Protein AF-A0AAD7GGL8-F1 (afdb_monomer_lite)

pLDDT: mean 74.08, std 13.28, range [34.31, 93.81]

Radius of gyration: 18.24 Å; chains: 1; bounding box: 42×40×48 Å

Sequence (222 aa):
WSRLRRCELSQVHIEDLPWILPLLSADTTVFPLNEMPRFTFGVKSPIGALEVGRCTPAFVTDLVNSLTTPSLKKLSITPDRPLSSHFETSDEDLTSIIILFLRHSACTLTSLNLDVAIPGRDLVSILGLLEVSSLLHLTIGGQAELVDALTTHGLLPHLQSLDMNSWFCRLTEATVVAMLESRRPMLRTLRIRQDKMNSLLSQATVNELIEKGLEVLEYGFS

Structure (mmCIF, N/CA/C/O backbone):
data_AF-A0AAD7GGL8-F1
#
_entry.id   AF-A0AAD7GGL8-F1
#
loop_
_atom_site.group_PDB
_atom_site.id
_atom_site.type_symbol
_atom_site.label_atom_id
_atom_site.label_alt_id
_atom_site.label_comp_id
_atom_site.label_asym_id
_atom_site.label_entity_id
_atom_site.label_seq_id
_atom_site.pdbx_PDB_ins_code
_atom_site.Cartn_x
_atom_site.Cartn_y
_atom_site.Cartn_z
_atom_site.occupancy
_atom_site.B_iso_or_equiv
_atom_site.auth_seq_id
_atom_site.auth_comp_id
_atom_site.auth_asym_id
_atom_site.auth_atom_id
_atom_site.pdbx_PDB_model_num
ATOM 1 N N . TRP A 1 1 ? 5.952 -20.809 -13.446 1.00 69.69 1 TRP A N 1
ATOM 2 C CA . TRP A 1 1 ? 5.766 -19.348 -13.388 1.00 69.69 1 TRP A CA 1
ATOM 3 C C . TRP A 1 1 ? 4.335 -18.931 -13.063 1.00 69.69 1 TRP A C 1
ATOM 5 O O . TRP A 1 1 ? 4.158 -18.272 -12.054 1.00 69.69 1 TRP A O 1
ATOM 15 N N . SER A 1 2 ? 3.303 -19.404 -13.774 1.00 71.31 2 SER A N 1
ATOM 16 C CA . SER A 1 2 ? 1.887 -19.061 -13.491 1.00 71.31 2 SER A CA 1
ATOM 17 C C . SER A 1 2 ? 1.355 -19.417 -12.090 1.00 71.31 2 SER A C 1
ATOM 19 O O . SER A 1 2 ? 0.330 -18.895 -11.670 1.00 71.31 2 SER A O 1
ATOM 21 N N . ARG A 1 3 ? 2.033 -20.310 -11.358 1.00 82.44 3 ARG A N 1
ATOM 22 C CA . ARG A 1 3 ? 1.713 -20.664 -9.963 1.00 82.44 3 ARG A CA 1
ATOM 23 C C . ARG A 1 3 ? 2.591 -19.952 -8.928 1.00 82.44 3 ARG A C 1
ATOM 25 O O . ARG A 1 3 ? 2.395 -20.161 -7.735 1.00 82.44 3 ARG A O 1
ATOM 32 N N . LEU A 1 4 ? 3.581 -19.167 -9.359 1.00 87.00 4 LEU A N 1
ATOM 33 C CA . LEU A 1 4 ? 4.494 -18.485 -8.447 1.00 87.00 4 LEU A CA 1
ATOM 34 C C . LEU A 1 4 ? 3.725 -17.385 -7.712 1.00 87.00 4 LEU A C 1
ATOM 36 O O . LEU A 1 4 ? 3.207 -16.464 -8.336 1.00 87.00 4 LEU A O 1
ATOM 40 N N . ARG A 1 5 ? 3.631 -17.496 -6.387 1.00 89.44 5 ARG A N 1
ATOM 41 C CA . ARG A 1 5 ? 2.914 -16.522 -5.547 1.00 89.44 5 ARG A CA 1
ATOM 42 C C . ARG A 1 5 ? 3.823 -15.445 -4.972 1.00 89.44 5 ARG A C 1
ATOM 44 O O . ARG A 1 5 ? 3.370 -14.341 -4.716 1.00 89.44 5 ARG A O 1
ATOM 51 N N . ARG A 1 6 ? 5.106 -15.755 -4.802 1.00 91.06 6 ARG A N 1
ATOM 52 C CA . ARG A 1 6 ? 6.102 -14.868 -4.206 1.00 91.06 6 ARG A CA 1
ATOM 53 C C . ARG A 1 6 ? 7.411 -14.994 -4.968 1.00 91.06 6 ARG A C 1
ATOM 55 O O . ARG A 1 6 ? 7.847 -16.110 -5.241 1.00 91.06 6 ARG A O 1
ATOM 62 N N . CYS A 1 7 ? 7.998 -13.861 -5.327 1.00 88.31 7 CYS A N 1
ATOM 63 C CA . CYS A 1 7 ? 9.269 -13.767 -6.027 1.00 88.31 7 CYS A CA 1
ATOM 64 C C . CYS A 1 7 ? 10.146 -12.744 -5.309 1.00 88.31 7 CYS A C 1
ATOM 66 O O . CYS A 1 7 ? 9.807 -11.564 -5.258 1.00 88.31 7 CYS A O 1
ATOM 68 N N . GLU A 1 8 ? 11.247 -13.213 -4.735 1.00 87.88 8 GLU A N 1
ATOM 69 C CA . GLU A 1 8 ? 12.242 -12.367 -4.083 1.00 87.88 8 GLU A CA 1
ATOM 70 C C . GLU A 1 8 ? 13.424 -12.184 -5.036 1.00 87.88 8 GLU A C 1
ATOM 72 O O . GLU A 1 8 ? 13.995 -13.164 -5.516 1.00 87.88 8 GLU A O 1
ATOM 77 N N . LEU A 1 9 ? 13.758 -10.934 -5.349 1.00 81.88 9 LEU A N 1
ATOM 78 C CA . LEU A 1 9 ? 14.801 -10.570 -6.305 1.00 81.88 9 LEU A CA 1
ATOM 79 C C . LEU A 1 9 ? 15.998 -10.016 -5.526 1.00 81.88 9 LEU A C 1
ATOM 81 O O . LEU A 1 9 ? 16.047 -8.822 -5.271 1.00 81.88 9 LEU A O 1
ATOM 85 N N . SER A 1 10 ? 16.931 -10.875 -5.109 1.00 74.50 10 SER A N 1
ATOM 86 C CA . SER A 1 10 ? 18.062 -10.492 -4.238 1.00 74.50 10 SER A CA 1
ATOM 87 C C . SER A 1 10 ? 19.410 -10.329 -4.930 1.00 74.50 10 SER A C 1
ATOM 89 O O . SER A 1 10 ? 20.258 -9.574 -4.458 1.00 74.50 10 SER A O 1
ATOM 91 N N . GLN A 1 11 ? 19.625 -11.069 -6.015 1.00 67.75 11 GLN A N 1
ATOM 92 C CA . GLN A 1 11 ? 20.877 -11.114 -6.782 1.00 67.75 11 GLN A CA 1
ATOM 93 C C . GLN A 1 11 ? 20.596 -11.095 -8.286 1.00 67.75 11 GLN A C 1
ATOM 95 O O . GLN A 1 11 ? 21.348 -11.641 -9.087 1.00 67.75 11 GLN A O 1
ATOM 100 N N . VAL A 1 12 ? 19.455 -10.528 -8.666 1.00 67.00 12 VAL A N 1
ATOM 101 C CA . VAL A 1 12 ? 19.056 -10.436 -10.065 1.00 67.00 12 VAL A CA 1
ATOM 102 C C . VAL A 1 12 ? 19.824 -9.280 -10.683 1.00 67.00 12 VAL A C 1
ATOM 104 O O . VAL A 1 12 ? 19.743 -8.155 -10.184 1.00 67.00 12 VAL A O 1
ATOM 107 N N . HIS A 1 13 ? 20.582 -9.554 -11.747 1.00 66.31 13 HIS A N 1
ATOM 108 C CA . HIS A 1 13 ? 21.158 -8.473 -12.530 1.00 66.31 13 HIS A CA 1
ATOM 109 C C . HIS A 1 13 ? 20.005 -7.680 -13.123 1.00 66.31 13 HIS A C 1
ATOM 111 O O . HIS A 1 13 ? 19.029 -8.247 -13.611 1.00 66.31 13 HIS A O 1
ATOM 117 N N . ILE A 1 14 ? 20.083 -6.355 -13.060 1.00 65.56 14 ILE A N 1
ATOM 118 C CA . ILE A 1 14 ? 18.932 -5.535 -13.436 1.00 65.56 14 ILE A CA 1
ATOM 119 C C . ILE A 1 14 ? 18.527 -5.724 -14.913 1.00 65.56 14 ILE A C 1
ATOM 121 O O . ILE A 1 14 ? 17.357 -5.600 -15.270 1.00 65.56 14 ILE A O 1
ATOM 125 N N . GLU A 1 15 ? 19.489 -6.122 -15.748 1.00 70.50 15 GLU A N 1
ATOM 126 C CA . GLU A 1 15 ? 19.328 -6.500 -17.156 1.00 70.50 15 GLU A CA 1
ATOM 127 C C . GLU A 1 15 ? 18.388 -7.701 -17.363 1.00 70.50 15 GLU A C 1
ATOM 129 O O . GLU A 1 15 ? 17.812 -7.860 -18.440 1.00 70.50 15 GLU A O 1
ATOM 134 N N . ASP A 1 16 ? 18.179 -8.516 -16.326 1.00 76.75 16 ASP A N 1
ATOM 135 C CA . ASP A 1 16 ? 17.315 -9.693 -16.364 1.00 76.75 16 ASP A CA 1
ATOM 136 C C . ASP A 1 16 ? 15.843 -9.353 -16.077 1.00 76.75 16 ASP A C 1
ATOM 138 O O . ASP A 1 16 ? 14.945 -10.119 -16.437 1.00 76.75 16 ASP A O 1
ATOM 142 N N . LEU A 1 17 ? 15.549 -8.204 -15.451 1.00 77.00 17 LEU A N 1
ATOM 143 C CA . LEU A 1 17 ? 14.179 -7.829 -15.072 1.00 77.00 17 LEU A CA 1
ATOM 144 C C . LEU A 1 17 ? 13.200 -7.761 -16.254 1.00 77.00 17 LEU A C 1
ATOM 146 O O . LEU A 1 17 ? 12.091 -8.287 -16.105 1.00 77.00 17 LEU A O 1
ATOM 150 N N . PRO A 1 18 ? 13.562 -7.194 -17.425 1.00 80.62 18 PRO A N 1
ATOM 151 C CA . PRO A 1 18 ? 12.691 -7.205 -18.598 1.00 80.62 18 PRO A CA 1
ATOM 152 C C . PRO A 1 18 ? 12.322 -8.615 -19.070 1.00 80.62 18 PRO A C 1
ATOM 154 O O . PRO A 1 18 ? 11.284 -8.790 -19.702 1.00 80.62 18 PRO A O 1
ATOM 157 N N . TRP A 1 19 ? 13.138 -9.622 -18.754 1.00 83.00 19 TRP A N 1
ATOM 158 C CA . TRP A 1 19 ? 12.907 -11.016 -19.136 1.00 83.00 19 TRP A CA 1
ATOM 159 C C . TRP A 1 19 ? 12.173 -11.803 -18.051 1.00 83.00 19 TRP A C 1
ATOM 161 O O . TRP A 1 19 ? 11.378 -12.684 -18.367 1.00 83.00 19 TRP A O 1
ATOM 171 N N . ILE A 1 20 ? 12.403 -11.480 -16.775 1.00 84.62 20 ILE A N 1
ATOM 172 C CA . ILE A 1 20 ? 11.803 -12.176 -15.629 1.00 84.62 20 ILE A CA 1
ATOM 173 C C . ILE A 1 20 ? 10.392 -11.658 -15.344 1.00 84.62 20 ILE A C 1
ATOM 175 O O . ILE A 1 20 ? 9.455 -12.450 -15.216 1.00 84.62 20 ILE A O 1
ATOM 179 N N . LEU A 1 21 ? 10.216 -10.338 -15.232 1.00 86.00 21 LEU A N 1
ATOM 180 C CA . LEU A 1 21 ? 8.968 -9.737 -14.755 1.00 86.00 21 LEU A CA 1
ATOM 181 C C . LEU A 1 21 ? 7.748 -10.040 -15.643 1.00 86.00 21 LEU A C 1
ATOM 183 O O . LEU A 1 21 ? 6.662 -10.208 -15.080 1.00 86.00 21 LEU A O 1
ATOM 187 N N . PRO A 1 22 ? 7.861 -10.155 -16.982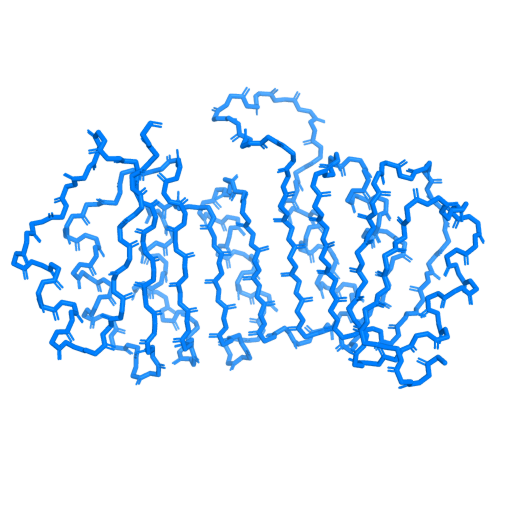 1.00 87.94 22 PRO A N 1
ATOM 188 C CA . PRO A 1 22 ? 6.729 -10.559 -17.818 1.00 87.94 22 PRO A CA 1
ATOM 189 C C . PRO A 1 22 ? 6.326 -12.032 -17.674 1.00 87.94 22 PRO A C 1
ATOM 191 O O . PRO A 1 22 ? 5.198 -12.381 -18.016 1.00 87.94 22 PRO A O 1
ATOM 194 N N . LEU A 1 23 ? 7.211 -12.904 -17.171 1.00 87.69 23 LEU A N 1
ATOM 195 C CA . LEU A 1 23 ? 6.897 -14.323 -16.937 1.00 87.69 23 LEU A CA 1
ATOM 196 C C . LEU A 1 23 ? 6.044 -14.531 -15.681 1.00 87.69 23 LEU A C 1
ATOM 198 O O . LEU A 1 23 ? 5.451 -15.599 -15.497 1.00 87.69 23 LEU A O 1
ATOM 202 N N . LEU A 1 24 ? 6.012 -13.534 -14.796 1.00 89.56 24 LEU A N 1
ATOM 203 C CA . LEU A 1 24 ? 5.234 -13.567 -13.566 1.00 89.56 24 LEU A CA 1
ATOM 204 C C . LEU A 1 24 ? 3.735 -13.457 -13.859 1.00 89.56 24 LEU A C 1
ATOM 206 O O . LEU A 1 24 ? 3.309 -13.178 -14.975 1.00 89.56 24 LEU A O 1
ATOM 210 N N . SER A 1 25 ? 2.914 -13.723 -12.849 1.00 89.25 25 SER A N 1
ATOM 211 C CA . SER A 1 25 ? 1.455 -13.683 -12.970 1.00 89.25 25 SER A CA 1
ATOM 212 C C . SER A 1 25 ? 0.860 -12.565 -12.121 1.00 89.25 25 SER A C 1
ATOM 214 O O . SER A 1 25 ? 1.503 -12.081 -11.191 1.00 89.25 25 SER A O 1
ATOM 216 N N . ALA A 1 26 ? -0.402 -12.220 -12.374 1.00 88.69 26 ALA A N 1
ATOM 217 C CA . ALA A 1 26 ? -1.154 -11.279 -11.540 1.00 88.69 26 ALA A CA 1
ATOM 218 C C . ALA A 1 26 ? -1.365 -11.743 -10.096 1.00 88.69 26 ALA A C 1
ATOM 220 O O . ALA A 1 26 ? -1.694 -10.937 -9.239 1.00 88.69 26 ALA A O 1
ATOM 221 N N . ASP A 1 27 ? -1.100 -13.009 -9.789 1.00 89.00 27 ASP A N 1
ATOM 222 C CA . ASP A 1 27 ? -1.133 -13.513 -8.417 1.00 89.00 27 ASP A CA 1
ATOM 223 C C . ASP A 1 27 ? 0.240 -13.441 -7.724 1.00 89.00 27 ASP A C 1
ATOM 225 O O . ASP A 1 27 ? 0.392 -13.918 -6.598 1.00 89.00 27 ASP A O 1
ATOM 229 N N . THR A 1 28 ? 1.271 -12.947 -8.413 1.00 92.12 28 THR A N 1
ATOM 230 C CA . THR A 1 28 ? 2.641 -12.917 -7.902 1.00 92.12 28 THR A CA 1
ATOM 231 C C . THR A 1 28 ? 2.908 -11.615 -7.153 1.00 92.12 28 THR A C 1
ATOM 233 O O . THR A 1 28 ? 2.698 -10.526 -7.692 1.00 92.12 28 THR A O 1
ATOM 236 N N . THR A 1 29 ? 3.439 -11.743 -5.938 1.00 90.69 29 THR A N 1
ATOM 237 C CA . THR A 1 29 ? 4.072 -10.650 -5.201 1.00 90.69 29 THR A CA 1
ATOM 238 C C . THR A 1 29 ? 5.567 -10.614 -5.489 1.00 90.69 29 THR A C 1
ATOM 240 O O . THR A 1 29 ? 6.249 -11.632 -5.342 1.00 90.69 29 THR A O 1
ATOM 243 N N . VAL A 1 30 ? 6.073 -9.446 -5.876 1.00 89.56 30 VAL A N 1
ATOM 244 C CA . VAL A 1 30 ? 7.496 -9.201 -6.131 1.00 89.56 30 VAL A CA 1
ATOM 245 C C . VAL A 1 30 ? 8.113 -8.398 -4.994 1.00 89.56 30 VAL A C 1
ATOM 247 O O . VAL A 1 30 ? 7.568 -7.374 -4.588 1.00 89.56 30 VAL A O 1
ATOM 250 N N . PHE A 1 31 ? 9.269 -8.864 -4.531 1.00 88.00 31 PHE A N 1
ATOM 251 C CA . PHE A 1 31 ? 10.061 -8.279 -3.456 1.00 88.00 31 PHE A CA 1
ATOM 252 C C . PHE A 1 31 ? 11.492 -8.030 -3.949 1.00 88.00 31 PHE A C 1
ATOM 254 O O . PHE A 1 31 ? 12.309 -8.957 -3.915 1.00 88.00 31 PHE A O 1
ATOM 261 N N . PRO A 1 32 ? 11.830 -6.833 -4.451 1.00 78.25 32 PRO A N 1
ATOM 262 C CA . PRO A 1 32 ? 13.223 -6.479 -4.683 1.00 78.25 32 PRO A CA 1
ATOM 263 C C . PRO A 1 32 ? 13.981 -6.395 -3.352 1.00 78.25 32 PRO A C 1
ATOM 265 O O . PRO A 1 32 ? 13.592 -5.658 -2.449 1.00 78.25 32 PRO A O 1
ATOM 268 N N . LEU A 1 33 ? 15.052 -7.175 -3.232 1.00 68.75 33 LEU A N 1
ATOM 269 C CA . LEU A 1 33 ? 15.977 -7.177 -2.105 1.00 68.75 33 LEU A CA 1
ATOM 270 C C . LEU A 1 33 ? 17.305 -6.570 -2.593 1.00 68.75 33 LEU A C 1
ATOM 272 O O . LEU A 1 33 ? 17.899 -7.087 -3.536 1.00 68.75 33 LEU A O 1
ATOM 276 N N . ASN A 1 34 ? 17.786 -5.529 -1.906 1.00 60.78 34 ASN A N 1
ATOM 277 C CA . ASN A 1 34 ? 18.997 -4.738 -2.200 1.00 60.78 34 ASN A CA 1
ATOM 278 C C . ASN A 1 34 ? 18.864 -3.691 -3.323 1.00 60.78 34 ASN A C 1
ATOM 280 O O . ASN A 1 34 ? 18.018 -3.790 -4.209 1.00 60.78 34 ASN A O 1
ATOM 284 N N . GLU A 1 35 ? 19.736 -2.677 -3.267 1.00 60.16 35 GLU A N 1
ATOM 285 C CA . GLU A 1 35 ? 19.885 -1.650 -4.302 1.00 60.16 35 GLU A CA 1
ATOM 286 C C . GLU A 1 35 ? 20.284 -2.302 -5.631 1.00 60.16 35 GLU A C 1
ATOM 288 O O . GLU A 1 35 ? 21.384 -2.842 -5.768 1.00 60.16 35 GLU A O 1
ATOM 293 N N . MET A 1 36 ? 19.390 -2.270 -6.620 1.00 55.75 36 MET A N 1
ATOM 294 C CA . MET A 1 36 ? 19.756 -2.654 -7.982 1.00 55.75 36 MET A CA 1
ATOM 295 C C . MET A 1 36 ? 20.452 -1.475 -8.681 1.00 55.75 36 MET A C 1
ATOM 297 O O . MET A 1 36 ? 20.067 -0.326 -8.461 1.00 55.75 36 MET A O 1
ATOM 301 N N . PRO A 1 37 ? 21.471 -1.725 -9.521 1.00 55.72 37 PRO A N 1
ATOM 302 C CA . PRO A 1 37 ? 22.112 -0.675 -10.315 1.00 55.72 37 PRO A CA 1
ATOM 303 C C . PRO A 1 37 ? 21.108 -0.007 -11.267 1.00 55.72 37 PRO A C 1
ATOM 305 O O . PRO A 1 37 ? 20.190 -0.668 -11.720 1.00 55.72 37 PRO A O 1
ATOM 308 N N . ARG A 1 38 ? 21.292 1.283 -11.584 1.00 55.72 38 ARG A N 1
ATOM 309 C CA . ARG A 1 38 ? 20.331 2.120 -12.337 1.00 55.72 38 ARG A CA 1
ATOM 310 C C . ARG A 1 38 ? 19.788 1.501 -13.630 1.00 55.72 38 ARG A C 1
ATOM 312 O O . ARG A 1 38 ? 20.493 0.783 -14.339 1.00 55.72 38 ARG A O 1
ATOM 319 N N . PHE A 1 39 ? 18.562 1.883 -13.985 1.00 57.47 39 PHE A N 1
ATOM 320 C CA . PHE A 1 39 ? 17.805 1.316 -15.103 1.00 57.47 39 PHE A CA 1
ATOM 321 C C . PHE A 1 39 ? 17.461 2.318 -16.220 1.00 57.47 39 PHE A C 1
ATOM 323 O O . PHE A 1 39 ? 17.383 3.518 -15.977 1.00 57.47 39 PHE A O 1
ATOM 330 N N . THR A 1 40 ? 17.208 1.831 -17.448 1.00 54.44 40 THR A N 1
ATOM 331 C CA . THR A 1 40 ? 16.802 2.670 -18.605 1.00 54.44 40 THR A CA 1
ATOM 332 C C . THR A 1 40 ? 15.710 2.100 -19.552 1.00 54.44 40 THR A C 1
ATOM 334 O O . THR A 1 40 ? 15.464 2.702 -20.594 1.00 54.44 40 THR A O 1
ATOM 337 N N . PHE A 1 41 ? 14.990 1.004 -19.242 1.00 60.44 41 PHE A N 1
ATOM 338 C CA . PHE A 1 41 ? 14.099 0.307 -20.212 1.00 60.44 41 PHE A CA 1
ATOM 339 C C . PHE A 1 41 ? 12.659 -0.042 -19.754 1.00 60.44 41 PHE A C 1
ATOM 341 O O . PHE A 1 41 ? 12.450 -1.094 -19.174 1.00 60.44 41 PHE A O 1
ATOM 348 N N . GLY A 1 42 ? 11.610 0.712 -20.094 1.00 71.69 42 GLY A N 1
ATOM 349 C CA . GLY A 1 42 ? 10.226 0.397 -19.656 1.00 71.69 42 GLY A CA 1
ATOM 350 C C . GLY A 1 42 ? 9.775 -1.083 -19.794 1.00 71.69 42 GLY A C 1
ATOM 351 O O . GLY A 1 42 ? 9.612 -1.603 -20.898 1.00 71.69 42 GLY A O 1
ATOM 352 N N . VAL A 1 43 ? 9.539 -1.752 -18.660 1.00 83.50 43 VAL A N 1
ATOM 353 C CA . VAL A 1 43 ? 9.079 -3.139 -18.499 1.00 83.50 43 VAL A CA 1
ATOM 354 C C . VAL A 1 43 ? 7.607 -3.147 -18.134 1.00 83.50 43 VAL A C 1
ATOM 356 O O . VAL A 1 43 ? 7.197 -2.646 -17.088 1.00 83.50 43 VAL A O 1
ATOM 359 N N . LYS A 1 44 ? 6.801 -3.813 -18.959 1.00 86.62 44 LYS A N 1
ATOM 360 C CA . LYS A 1 44 ? 5.411 -4.101 -18.620 1.00 86.62 44 LYS A CA 1
ATOM 361 C C . LYS A 1 44 ? 5.312 -5.462 -17.942 1.00 86.62 44 LYS A C 1
ATOM 363 O O . LYS A 1 44 ? 5.693 -6.472 -18.528 1.00 86.62 44 LYS A O 1
ATOM 368 N N . SER A 1 45 ? 4.760 -5.501 -16.735 1.00 86.81 45 SER A N 1
ATOM 369 C CA . SER A 1 45 ? 4.596 -6.731 -15.960 1.00 86.81 45 SER A CA 1
ATOM 370 C C . SER A 1 45 ? 3.141 -6.926 -15.534 1.00 86.81 45 SER A C 1
ATOM 372 O O . SER A 1 45 ? 2.458 -5.949 -15.230 1.00 86.81 45 SER A O 1
ATOM 374 N N . PRO A 1 46 ? 2.634 -8.170 -15.499 1.00 90.94 46 PRO A N 1
ATOM 375 C CA . PRO A 1 46 ? 1.283 -8.446 -15.034 1.00 90.94 46 PRO A CA 1
ATOM 376 C C . PRO A 1 46 ? 1.187 -8.624 -13.512 1.00 90.94 46 PRO A C 1
ATOM 378 O O . PRO A 1 46 ? 0.128 -9.050 -13.073 1.00 90.94 46 PRO A O 1
ATOM 381 N N . ILE A 1 47 ? 2.239 -8.374 -12.721 1.00 91.50 47 ILE A N 1
ATOM 382 C CA . ILE A 1 47 ? 2.275 -8.661 -11.271 1.00 91.50 47 ILE A CA 1
ATOM 383 C C . ILE A 1 47 ? 1.143 -7.987 -10.486 1.00 91.50 47 ILE A C 1
ATOM 385 O O . ILE A 1 47 ? 0.770 -6.848 -10.758 1.00 91.50 47 ILE A O 1
ATOM 389 N N . GLY A 1 48 ? 0.614 -8.677 -9.473 1.00 90.88 48 GLY A N 1
ATOM 390 C CA . GLY A 1 48 ? -0.482 -8.156 -8.646 1.00 90.88 48 GLY A CA 1
ATOM 391 C C . GLY A 1 48 ? -0.038 -7.470 -7.365 1.00 90.88 48 GLY A C 1
ATOM 392 O O . GLY A 1 48 ? -0.826 -6.729 -6.774 1.00 90.88 48 GLY A O 1
ATOM 393 N N . ALA A 1 49 ? 1.198 -7.687 -6.922 1.00 93.00 49 ALA A N 1
ATOM 394 C CA . ALA A 1 49 ? 1.712 -7.048 -5.722 1.00 93.00 49 ALA A CA 1
ATOM 395 C C . ALA A 1 49 ? 3.203 -6.712 -5.839 1.00 93.00 49 ALA A C 1
ATOM 397 O O . ALA A 1 49 ? 3.989 -7.496 -6.374 1.00 93.00 49 ALA A O 1
ATOM 398 N N . LEU A 1 50 ? 3.574 -5.546 -5.318 1.00 91.44 50 LEU A N 1
ATOM 399 C CA . LEU A 1 50 ? 4.940 -5.041 -5.275 1.00 91.44 50 LEU A CA 1
ATOM 400 C C . LEU A 1 50 ? 5.235 -4.570 -3.854 1.00 91.44 50 LEU A C 1
ATOM 402 O O . LEU A 1 50 ? 4.541 -3.696 -3.334 1.00 91.44 50 LEU A O 1
ATOM 406 N N . GLU A 1 51 ? 6.252 -5.157 -3.235 1.00 90.75 51 GLU A N 1
ATOM 407 C CA . GLU A 1 51 ? 6.670 -4.837 -1.874 1.00 90.75 51 GLU A CA 1
ATOM 408 C C . GLU A 1 51 ? 8.137 -4.416 -1.873 1.00 90.75 51 GLU A C 1
ATOM 410 O O . GLU A 1 51 ? 9.042 -5.237 -2.000 1.00 90.75 51 GLU A O 1
ATOM 415 N N . VAL A 1 52 ? 8.361 -3.113 -1.751 1.00 84.69 52 VAL A N 1
ATOM 416 C CA . VAL A 1 52 ? 9.676 -2.484 -1.778 1.00 84.69 52 VAL A CA 1
ATOM 417 C C . VAL A 1 52 ? 10.085 -2.164 -0.344 1.00 84.69 52 VAL A C 1
ATOM 419 O O . VAL A 1 52 ? 9.520 -1.275 0.292 1.00 84.69 52 VAL A O 1
ATOM 422 N N . GLY A 1 53 ? 11.028 -2.936 0.189 1.00 78.38 53 GLY A N 1
ATOM 423 C CA . GLY A 1 53 ? 11.539 -2.778 1.548 1.00 78.38 53 GLY A CA 1
ATOM 424 C C . GLY A 1 53 ? 12.998 -2.337 1.545 1.00 78.38 53 GLY A C 1
ATOM 425 O O . GLY A 1 53 ? 13.776 -2.806 0.719 1.00 78.38 53 GLY A O 1
ATOM 426 N N . ARG A 1 54 ? 13.384 -1.490 2.503 1.00 71.19 54 ARG A N 1
ATOM 427 C CA . ARG A 1 54 ? 14.776 -1.077 2.754 1.00 71.19 54 ARG A CA 1
ATOM 428 C C . ARG A 1 54 ? 1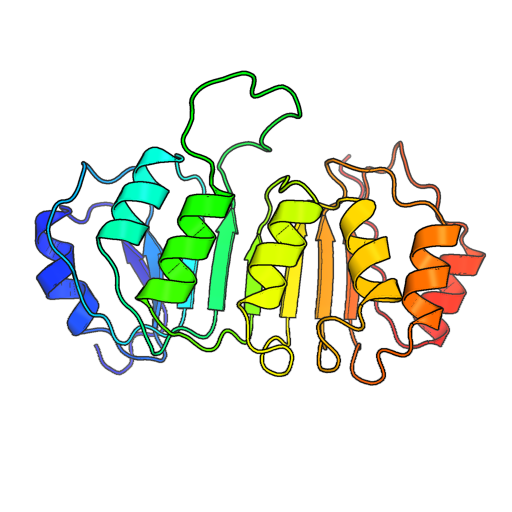5.487 -0.478 1.535 1.00 71.19 54 ARG A C 1
ATOM 430 O O . ARG A 1 54 ? 16.649 -0.758 1.266 1.00 71.19 54 ARG A O 1
ATOM 437 N N . CYS A 1 55 ? 14.756 0.328 0.779 1.00 67.06 55 CYS A N 1
ATOM 438 C CA . CYS A 1 55 ? 15.186 0.891 -0.495 1.00 67.06 55 CYS A CA 1
ATOM 439 C C . CYS A 1 55 ? 15.580 2.368 -0.384 1.00 67.06 55 CYS A C 1
ATOM 441 O O . CYS A 1 55 ? 14.976 3.123 0.382 1.00 67.06 55 CYS A O 1
ATOM 443 N N . THR A 1 56 ? 16.556 2.787 -1.193 1.00 71.50 56 THR A N 1
ATOM 444 C CA . THR A 1 56 ? 16.915 4.200 -1.377 1.00 71.50 56 THR A CA 1
ATOM 445 C C . THR A 1 56 ? 15.929 4.905 -2.312 1.00 71.50 56 THR A C 1
ATOM 447 O O . THR A 1 56 ? 15.342 4.248 -3.177 1.00 71.50 56 THR A O 1
ATOM 450 N N . PRO A 1 57 ? 15.757 6.238 -2.205 1.00 71.81 57 PRO A N 1
ATOM 451 C CA . PRO A 1 57 ? 14.919 7.003 -3.131 1.00 71.81 57 PRO A CA 1
ATOM 452 C C . PRO A 1 57 ? 15.291 6.773 -4.600 1.00 71.81 57 PRO A C 1
ATOM 454 O O . PRO A 1 57 ? 14.409 6.510 -5.408 1.00 71.81 57 PRO A O 1
ATOM 457 N N . ALA A 1 58 ? 16.591 6.744 -4.920 1.00 72.88 58 ALA A N 1
ATOM 458 C CA . ALA A 1 58 ? 17.084 6.488 -6.275 1.00 72.88 58 ALA A CA 1
ATOM 459 C C . ALA A 1 58 ? 16.602 5.144 -6.843 1.00 72.88 58 ALA A C 1
ATOM 461 O O . ALA A 1 58 ? 16.158 5.081 -7.986 1.00 72.88 58 ALA A O 1
ATOM 462 N N . PHE A 1 59 ? 16.624 4.080 -6.033 1.00 74.62 59 PHE A N 1
ATOM 463 C CA . PHE A 1 59 ? 16.106 2.782 -6.456 1.00 74.62 59 PHE A CA 1
ATOM 464 C C . PHE A 1 59 ? 14.595 2.825 -6.720 1.00 74.62 59 PHE A C 1
ATOM 466 O O . PHE A 1 59 ? 14.120 2.219 -7.680 1.00 74.62 59 PHE A O 1
ATOM 473 N N . VAL A 1 60 ? 13.829 3.549 -5.895 1.00 74.88 60 VAL A N 1
ATOM 474 C CA . VAL A 1 60 ? 12.387 3.718 -6.122 1.00 74.88 60 VAL A CA 1
ATOM 475 C C . VAL A 1 60 ? 12.140 4.517 -7.402 1.00 74.88 60 VAL A C 1
ATOM 477 O O . VAL A 1 60 ? 11.327 4.083 -8.213 1.00 74.88 60 VAL A O 1
ATOM 480 N N . THR A 1 61 ? 12.858 5.622 -7.633 1.00 77.19 61 THR A N 1
ATOM 481 C CA . THR A 1 61 ? 12.784 6.393 -8.887 1.00 77.19 61 THR A CA 1
ATOM 482 C C . THR A 1 61 ? 13.040 5.505 -10.093 1.00 77.19 61 THR A C 1
ATOM 484 O O . THR A 1 61 ? 12.241 5.493 -11.033 1.00 77.19 61 THR A O 1
ATOM 487 N N . ASP A 1 62 ? 14.133 4.741 -10.061 1.00 76.69 62 ASP A N 1
ATOM 488 C CA . ASP A 1 62 ? 14.482 3.829 -11.140 1.00 76.69 62 ASP A CA 1
ATOM 489 C C . ASP A 1 62 ? 13.344 2.838 -11.350 1.00 76.69 62 ASP A C 1
ATOM 491 O O . ASP A 1 62 ? 12.780 2.797 -12.439 1.00 76.69 62 ASP A O 1
ATOM 495 N N . LEU A 1 63 ? 12.904 2.126 -10.310 1.00 77.31 63 LEU A N 1
ATOM 496 C CA . LEU A 1 63 ? 11.793 1.177 -10.389 1.00 77.31 63 LEU A CA 1
ATOM 497 C C . LEU A 1 63 ? 10.530 1.793 -11.012 1.00 77.31 63 LEU A C 1
ATOM 499 O O . LEU A 1 63 ? 9.902 1.159 -11.859 1.00 77.31 63 LEU A O 1
ATOM 503 N N . VAL A 1 64 ? 10.182 3.028 -10.651 1.00 78.00 64 VAL A N 1
ATOM 504 C CA . VAL A 1 64 ? 9.017 3.743 -11.191 1.00 78.00 64 VAL A CA 1
ATOM 505 C C . VAL A 1 64 ? 9.160 4.067 -12.673 1.00 78.00 64 VAL A C 1
ATOM 507 O O . VAL A 1 64 ? 8.228 3.824 -13.439 1.00 78.00 64 VAL A O 1
ATOM 510 N N . ASN A 1 65 ? 10.318 4.570 -13.094 1.00 77.25 65 ASN A N 1
ATOM 511 C CA . ASN A 1 65 ? 10.594 4.846 -14.507 1.00 77.25 65 ASN A CA 1
ATOM 512 C C . ASN A 1 65 ? 10.655 3.562 -15.347 1.00 77.25 65 ASN A C 1
ATOM 514 O O . ASN A 1 65 ? 10.507 3.590 -16.569 1.00 77.25 65 ASN A O 1
ATOM 518 N N . SER A 1 66 ? 10.883 2.435 -14.680 1.00 78.94 66 SER A N 1
ATOM 519 C CA . SER A 1 66 ? 11.143 1.139 -15.290 1.00 78.94 66 SER A CA 1
ATOM 520 C C . SER A 1 66 ? 9.927 0.252 -15.405 1.00 78.94 66 SER A C 1
ATOM 522 O O . SER A 1 66 ? 9.938 -0.646 -16.234 1.00 78.94 66 SER A O 1
ATOM 524 N N . LEU A 1 67 ? 8.926 0.407 -14.543 1.00 85.50 67 LEU A N 1
ATOM 525 C CA . LEU A 1 67 ? 7.905 -0.612 -14.343 1.00 85.50 67 LEU A CA 1
ATOM 526 C C . LEU A 1 67 ? 6.505 -0.064 -14.601 1.00 85.50 67 LEU A C 1
ATOM 528 O O . LEU A 1 67 ? 6.028 0.841 -13.922 1.00 85.50 67 LEU A O 1
ATOM 532 N N . THR A 1 68 ? 5.798 -0.712 -15.521 1.00 89.25 68 THR A N 1
ATOM 533 C CA . THR A 1 68 ? 4.364 -0.523 -15.742 1.00 89.25 68 THR A CA 1
ATOM 534 C C . THR A 1 68 ? 3.629 -1.798 -15.345 1.00 89.25 68 THR A C 1
ATOM 536 O O . THR A 1 68 ? 3.833 -2.854 -15.952 1.00 89.25 68 THR A O 1
ATOM 539 N N . THR A 1 69 ? 2.730 -1.726 -14.364 1.00 90.69 69 THR A N 1
ATOM 540 C CA . THR A 1 69 ? 1.930 -2.890 -13.945 1.00 90.69 69 THR A CA 1
ATOM 541 C C . THR A 1 69 ? 0.444 -2.551 -13.747 1.00 90.69 69 THR A C 1
ATOM 543 O O . THR A 1 69 ? 0.000 -2.236 -12.644 1.00 90.69 69 THR A O 1
ATOM 546 N N . PRO A 1 70 ? -0.379 -2.649 -14.810 1.00 90.19 70 PRO A N 1
ATOM 547 C CA . PRO A 1 70 ? -1.818 -2.362 -14.727 1.00 90.19 70 PRO A CA 1
ATOM 548 C C . PRO A 1 70 ? -2.595 -3.319 -13.817 1.00 90.19 70 PRO A C 1
ATOM 550 O O . PRO A 1 70 ? -3.664 -2.984 -13.308 1.00 90.19 70 PRO A O 1
ATOM 553 N N . SER A 1 71 ? -2.060 -4.522 -13.603 1.00 91.69 71 SER A N 1
ATOM 554 C CA . SER A 1 71 ? -2.670 -5.547 -12.755 1.00 91.69 71 SER A CA 1
ATOM 555 C C . SER A 1 71 ? -2.409 -5.333 -11.264 1.00 91.69 71 SER A C 1
ATOM 557 O O . SER A 1 71 ? -2.967 -6.073 -10.452 1.00 91.69 71 SER A O 1
ATOM 559 N N . LEU A 1 72 ? -1.575 -4.358 -10.889 1.00 93.06 72 LEU A N 1
ATOM 560 C CA . LEU A 1 72 ? -1.159 -4.160 -9.507 1.00 93.06 72 LEU A CA 1
ATOM 561 C C . LEU A 1 72 ? 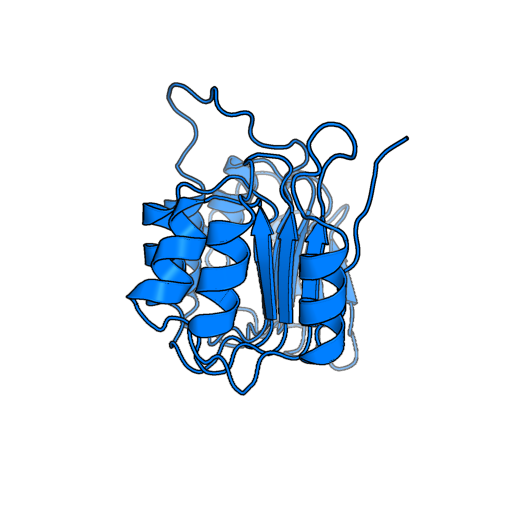-2.361 -3.855 -8.604 1.00 93.06 72 LEU A C 1
ATOM 563 O O . LEU A 1 72 ? -3.134 -2.928 -8.841 1.00 93.06 72 LEU A O 1
ATOM 567 N N . LYS A 1 73 ? -2.506 -4.655 -7.548 1.00 93.75 73 LYS A N 1
ATOM 568 C CA . LYS A 1 73 ? -3.540 -4.533 -6.513 1.00 93.75 73 LYS A CA 1
ATOM 569 C C . LYS A 1 73 ? -2.971 -4.178 -5.149 1.00 93.75 73 LYS A C 1
ATOM 571 O O . LYS A 1 73 ? -3.726 -3.669 -4.317 1.00 93.75 73 LYS A O 1
ATOM 576 N N . LYS A 1 74 ? -1.690 -4.462 -4.903 1.00 93.69 74 LYS A N 1
ATOM 577 C CA . LYS A 1 74 ? -1.017 -4.170 -3.634 1.00 93.69 74 LYS A CA 1
ATOM 578 C C . LYS A 1 74 ? 0.315 -3.472 -3.876 1.00 93.69 74 LYS A C 1
ATOM 580 O O . LYS A 1 74 ? 1.152 -3.998 -4.603 1.00 93.69 74 LYS A O 1
ATOM 585 N N . LEU A 1 75 ? 0.508 -2.327 -3.238 1.00 91.81 75 LEU A N 1
ATOM 586 C CA . LEU A 1 75 ? 1.778 -1.611 -3.222 1.00 91.81 75 LEU A CA 1
ATOM 587 C C . LEU A 1 75 ? 2.214 -1.424 -1.771 1.00 91.81 75 LEU A C 1
ATOM 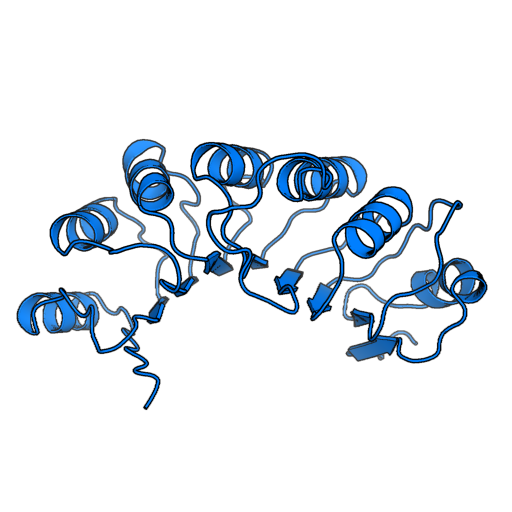589 O O . LEU A 1 75 ? 1.446 -0.894 -0.970 1.00 91.81 75 LEU A O 1
ATOM 593 N N . SER A 1 76 ? 3.427 -1.855 -1.441 1.00 89.88 76 SER A N 1
ATOM 594 C CA . SER A 1 76 ? 4.063 -1.596 -0.151 1.00 89.88 76 SER A CA 1
ATOM 595 C C . SER A 1 76 ? 5.409 -0.928 -0.379 1.00 89.88 76 SER A C 1
ATOM 597 O O . SER A 1 76 ? 6.218 -1.452 -1.138 1.00 89.88 76 SER A O 1
ATOM 599 N N . ILE A 1 77 ? 5.652 0.202 0.276 1.00 85.06 77 ILE A N 1
ATOM 600 C CA . ILE A 1 77 ? 6.935 0.906 0.280 1.00 85.06 77 ILE A CA 1
ATOM 601 C C . ILE A 1 77 ? 7.305 1.169 1.741 1.00 85.06 77 ILE A C 1
ATOM 603 O O . ILE A 1 77 ? 6.606 1.892 2.453 1.00 85.06 77 ILE A O 1
ATOM 607 N N . THR A 1 78 ? 8.397 0.552 2.183 1.00 78.44 78 THR A N 1
ATOM 608 C CA . THR A 1 78 ? 8.897 0.609 3.561 1.00 78.44 78 THR A CA 1
ATOM 609 C C . THR A 1 78 ? 10.396 0.930 3.526 1.00 78.44 78 THR A C 1
ATOM 611 O O . THR A 1 78 ? 11.199 0.040 3.250 1.00 78.44 78 THR A O 1
ATOM 614 N N . PRO A 1 79 ? 10.810 2.186 3.745 1.00 65.88 79 PRO A N 1
ATOM 615 C CA . PRO A 1 79 ? 12.204 2.607 3.680 1.00 65.88 79 PRO A CA 1
ATOM 616 C C . PRO A 1 79 ? 13.026 1.989 4.815 1.00 65.88 79 PRO A C 1
ATOM 618 O O . PRO A 1 79 ? 12.493 1.579 5.844 1.00 65.88 79 PRO A O 1
ATOM 621 N N . ASP A 1 80 ? 14.347 1.925 4.624 1.00 60.50 80 ASP A N 1
ATOM 622 C CA . ASP A 1 80 ? 15.267 1.294 5.590 1.00 60.50 80 ASP A CA 1
ATOM 623 C C . ASP A 1 80 ? 15.407 2.101 6.887 1.00 60.50 80 ASP A C 1
ATOM 625 O O . ASP A 1 80 ? 15.744 1.573 7.946 1.00 60.50 80 ASP A O 1
ATOM 629 N N . ARG A 1 81 ? 15.124 3.405 6.817 1.00 56.28 81 ARG A N 1
ATOM 630 C CA . ARG A 1 81 ? 15.051 4.286 7.977 1.00 56.28 81 ARG A CA 1
ATOM 631 C C . ARG A 1 81 ? 13.788 5.132 7.906 1.00 56.28 81 ARG A C 1
ATOM 633 O O . ARG A 1 81 ? 13.425 5.568 6.811 1.00 56.28 81 ARG A O 1
ATOM 640 N N . PRO A 1 82 ? 13.149 5.412 9.055 1.00 52.53 82 PRO A N 1
ATOM 641 C CA . PRO A 1 82 ? 12.150 6.461 9.125 1.00 52.53 82 PRO A CA 1
ATOM 642 C C . PRO A 1 82 ? 12.773 7.747 8.569 1.00 52.53 82 PRO A C 1
ATOM 644 O O . PRO A 1 82 ? 13.804 8.184 9.082 1.00 52.53 82 PRO A O 1
ATOM 647 N N . LEU A 1 83 ? 12.200 8.313 7.498 1.00 51.06 83 LEU A N 1
ATOM 648 C CA . LEU A 1 83 ? 12.613 9.622 6.991 1.00 51.06 83 LEU A CA 1
ATOM 649 C C . LEU A 1 83 ? 12.367 10.614 8.127 1.00 51.06 83 LEU A C 1
ATOM 651 O O . LEU A 1 83 ? 11.228 10.980 8.414 1.00 51.06 83 LEU A O 1
ATOM 655 N N . SER A 1 84 ? 13.423 10.949 8.864 1.00 41.41 84 SER A N 1
ATOM 656 C CA . SER A 1 84 ? 13.337 11.919 9.941 1.00 41.41 84 SER A CA 1
ATOM 657 C C . SER A 1 84 ? 12.898 13.256 9.350 1.00 41.41 84 SER A C 1
ATOM 659 O O . SER A 1 84 ? 13.195 13.582 8.202 1.00 41.41 84 SER A O 1
ATOM 661 N N . SER A 1 85 ? 12.187 14.038 10.153 1.00 42.50 85 SER A N 1
ATOM 662 C CA . SER A 1 85 ? 11.591 15.346 9.851 1.00 42.50 85 SER A CA 1
ATOM 663 C C . SER A 1 85 ? 12.582 16.458 9.444 1.00 42.50 85 SER A C 1
ATOM 665 O O . SER A 1 85 ? 12.258 17.637 9.555 1.00 42.50 85 SER A O 1
ATOM 667 N N . HIS A 1 86 ? 13.794 16.109 9.009 1.00 41.75 86 HIS A N 1
ATOM 668 C CA . HIS A 1 86 ? 14.904 17.012 8.706 1.00 41.75 86 HIS A CA 1
ATOM 669 C C . HIS A 1 86 ? 15.573 16.716 7.356 1.00 41.75 86 HIS A C 1
ATOM 671 O O . HIS A 1 86 ? 16.771 16.944 7.205 1.00 41.75 86 HIS A O 1
ATOM 677 N N . PHE A 1 87 ? 14.829 16.231 6.361 1.00 43.59 87 PHE A N 1
ATOM 678 C CA . PHE A 1 87 ? 15.315 16.274 4.980 1.00 43.59 87 PHE A CA 1
ATOM 679 C C . PHE A 1 87 ? 15.096 17.677 4.408 1.00 43.59 87 PHE A C 1
ATOM 681 O O . PHE A 1 87 ? 14.153 17.953 3.669 1.00 43.59 87 PHE A O 1
ATOM 688 N N . GLU A 1 88 ? 15.987 18.587 4.799 1.00 41.00 88 GLU A N 1
ATOM 689 C CA . GLU A 1 88 ? 16.299 19.743 3.973 1.00 41.00 88 GLU A CA 1
ATOM 690 C C . GLU A 1 88 ? 17.020 19.231 2.719 1.00 41.00 88 GLU A C 1
ATOM 692 O O . GLU A 1 88 ? 18.037 18.551 2.800 1.00 41.00 88 GLU A O 1
ATOM 697 N N . THR A 1 89 ? 16.439 19.572 1.571 1.00 43.53 89 THR A N 1
ATOM 698 C CA . THR A 1 89 ? 17.120 19.783 0.289 1.00 43.53 89 THR A CA 1
ATOM 699 C C . THR A 1 89 ? 17.838 18.582 -0.359 1.00 43.53 89 THR A C 1
ATOM 701 O O . THR A 1 89 ? 19.006 18.303 -0.120 1.00 43.53 89 THR A O 1
ATOM 704 N N . SER A 1 90 ? 17.149 17.991 -1.350 1.00 45.50 90 SER A N 1
ATOM 705 C CA . SER A 1 90 ? 17.659 17.532 -2.669 1.00 45.50 90 SER A CA 1
ATOM 706 C C . SER A 1 90 ? 17.425 16.075 -3.082 1.00 45.50 90 SER A C 1
ATOM 708 O O . SER A 1 90 ? 17.645 15.770 -4.253 1.00 45.50 90 SER A O 1
ATOM 710 N N . ASP A 1 91 ? 16.879 15.218 -2.222 1.00 44.06 91 ASP A N 1
ATOM 711 C CA . ASP A 1 91 ? 16.410 13.899 -2.662 1.00 44.06 91 ASP A CA 1
ATOM 712 C C . ASP A 1 91 ? 15.030 14.033 -3.320 1.00 44.06 91 ASP A C 1
ATOM 714 O O . ASP A 1 91 ? 14.124 14.657 -2.766 1.00 44.06 91 ASP A O 1
ATOM 718 N N . GLU A 1 92 ? 14.895 13.505 -4.538 1.00 56.03 92 GLU A N 1
ATOM 719 C CA . GLU A 1 92 ? 13.656 13.506 -5.316 1.00 56.03 92 GLU A CA 1
ATOM 720 C C . GLU A 1 92 ? 12.467 13.095 -4.439 1.00 56.03 92 GLU A C 1
ATOM 722 O O . GLU A 1 92 ? 12.482 12.047 -3.793 1.00 56.03 92 GLU A O 1
ATOM 727 N N . ASP A 1 93 ? 11.446 13.952 -4.398 1.00 73.19 93 ASP A N 1
ATOM 728 C CA . ASP A 1 93 ? 10.273 13.766 -3.554 1.00 73.19 93 ASP A CA 1
ATOM 729 C C . ASP A 1 93 ? 9.612 12.409 -3.856 1.00 73.19 93 ASP A C 1
ATOM 731 O O . ASP A 1 93 ? 8.997 12.205 -4.909 1.00 73.19 93 ASP A O 1
ATOM 735 N N . LEU A 1 94 ? 9.752 11.469 -2.915 1.00 73.94 94 LEU A N 1
ATOM 736 C CA . LEU A 1 94 ? 9.192 10.118 -2.985 1.00 73.94 94 LEU A CA 1
ATOM 737 C C . LEU A 1 94 ? 7.696 10.151 -3.314 1.00 73.94 94 LEU A C 1
ATOM 739 O O . LEU A 1 94 ? 7.196 9.270 -4.014 1.00 73.94 94 LEU A O 1
ATOM 743 N N . THR A 1 95 ? 6.983 11.185 -2.865 1.00 76.94 95 THR A N 1
ATOM 744 C CA . THR A 1 95 ? 5.576 11.386 -3.209 1.00 76.94 95 THR A CA 1
ATOM 745 C C . THR A 1 95 ? 5.397 11.553 -4.708 1.00 76.94 95 THR A C 1
ATOM 747 O O . THR A 1 95 ? 4.594 10.847 -5.320 1.00 76.94 95 THR A O 1
ATOM 750 N N . SER A 1 96 ? 6.153 12.466 -5.314 1.00 80.19 96 SER A N 1
ATOM 751 C CA . SER A 1 96 ? 6.121 12.719 -6.752 1.00 80.19 96 SER A CA 1
ATOM 752 C C . SER A 1 96 ? 6.427 11.443 -7.544 1.00 80.19 96 SER A C 1
ATOM 754 O O . SER A 1 96 ? 5.737 11.146 -8.521 1.00 80.19 96 SER A O 1
ATOM 756 N N . ILE A 1 97 ? 7.375 10.632 -7.071 1.00 81.75 97 ILE A N 1
ATOM 757 C CA . ILE A 1 97 ? 7.720 9.332 -7.662 1.00 81.75 97 ILE A CA 1
ATOM 758 C C . ILE A 1 97 ? 6.543 8.345 -7.571 1.00 81.75 97 ILE A C 1
ATOM 760 O O . ILE A 1 97 ? 6.149 7.752 -8.577 1.00 81.75 97 ILE A O 1
ATOM 764 N N . ILE A 1 98 ? 5.904 8.208 -6.406 1.00 83.31 98 ILE A N 1
ATOM 765 C CA . ILE A 1 98 ? 4.727 7.337 -6.229 1.00 83.31 98 ILE A CA 1
ATOM 766 C C . ILE A 1 98 ? 3.562 7.800 -7.113 1.00 83.31 98 ILE A C 1
ATOM 768 O O . ILE A 1 98 ? 2.911 6.986 -7.769 1.00 83.31 98 ILE A O 1
ATOM 772 N N . ILE A 1 99 ? 3.304 9.106 -7.174 1.00 84.69 99 ILE A N 1
ATOM 773 C CA . ILE A 1 99 ? 2.259 9.695 -8.020 1.00 84.69 99 ILE A CA 1
ATOM 774 C C . ILE A 1 99 ? 2.498 9.352 -9.493 1.00 84.69 99 ILE A C 1
ATOM 776 O O . ILE A 1 99 ? 1.568 8.936 -10.192 1.00 84.69 99 ILE A O 1
ATOM 780 N N . LEU A 1 100 ? 3.735 9.510 -9.968 1.00 84.50 100 LEU A N 1
ATOM 781 C CA . LEU A 1 100 ? 4.114 9.170 -11.337 1.00 84.50 100 LEU A CA 1
ATOM 782 C C . LEU A 1 100 ? 3.914 7.680 -11.613 1.00 84.50 100 LEU A C 1
ATOM 784 O O . LEU A 1 100 ? 3.324 7.335 -12.635 1.00 84.50 100 LEU A O 1
ATOM 788 N N . PHE A 1 101 ? 4.307 6.810 -10.684 1.00 86.56 101 PHE A N 1
ATOM 789 C CA . PHE A 1 101 ? 4.111 5.368 -10.805 1.00 86.56 101 PHE A CA 1
ATOM 790 C C . PHE A 1 101 ? 2.645 4.971 -10.941 1.00 86.56 101 PHE A C 1
ATOM 792 O O . PHE A 1 101 ? 2.290 4.216 -11.847 1.00 86.56 101 PHE A O 1
ATOM 799 N N . LEU A 1 102 ? 1.784 5.491 -10.062 1.00 87.56 102 LEU A N 1
ATOM 800 C CA . LEU A 1 102 ? 0.355 5.181 -10.070 1.00 87.56 102 LEU A CA 1
ATOM 801 C C . LEU A 1 102 ? -0.300 5.637 -11.377 1.00 87.56 102 LEU A C 1
ATOM 803 O O . LEU A 1 102 ? -1.077 4.891 -11.975 1.00 87.56 102 LEU A O 1
ATOM 807 N N . ARG A 1 103 ? 0.068 6.829 -11.865 1.00 85.50 103 ARG A N 1
ATOM 808 C CA . ARG A 1 103 ? -0.400 7.350 -13.159 1.00 85.50 103 ARG A CA 1
ATOM 809 C C . ARG A 1 103 ? 0.100 6.513 -14.330 1.00 85.50 103 ARG A C 1
ATOM 811 O O . ARG A 1 103 ? -0.677 6.212 -15.229 1.00 85.50 103 ARG A O 1
ATOM 818 N N . HIS A 1 104 ? 1.379 6.145 -14.323 1.00 84.94 104 HIS A N 1
ATOM 819 C CA . HIS A 1 104 ? 2.001 5.401 -15.413 1.00 84.94 104 HIS A CA 1
ATOM 820 C C . HIS A 1 104 ? 1.483 3.961 -15.496 1.00 84.94 104 HIS A C 1
ATOM 822 O O . HIS A 1 104 ? 1.176 3.473 -16.582 1.00 84.94 104 HIS A O 1
ATOM 828 N N . SER A 1 105 ? 1.335 3.293 -14.350 1.00 86.81 105 SER A N 1
ATOM 829 C CA . SER A 1 105 ? 0.816 1.926 -14.278 1.00 86.81 105 SER A CA 1
ATOM 830 C C . SER A 1 105 ? -0.688 1.840 -14.530 1.00 86.81 105 SER A C 1
ATOM 832 O O . SER A 1 105 ? -1.147 0.776 -14.937 1.00 86.81 105 SER A O 1
ATOM 834 N N . ALA A 1 106 ? -1.445 2.927 -14.318 1.00 87.44 106 ALA A N 1
ATOM 835 C CA . ALA A 1 106 ? -2.907 2.962 -14.440 1.00 87.44 106 ALA A CA 1
ATOM 836 C C . ALA A 1 106 ? -3.587 1.797 -13.689 1.00 87.44 106 ALA A C 1
ATOM 838 O O . ALA A 1 106 ? -4.517 1.160 -14.185 1.00 87.44 106 ALA A O 1
ATOM 839 N N . CYS A 1 107 ? -3.062 1.474 -12.506 1.00 88.81 107 CYS A N 1
ATOM 840 C CA . CYS A 1 107 ? -3.500 0.344 -11.700 1.00 88.81 107 CYS A CA 1
ATOM 841 C C . CYS A 1 107 ? -4.584 0.745 -10.694 1.00 88.81 107 CYS A C 1
ATOM 843 O O . CYS A 1 107 ? -4.578 1.850 -10.153 1.00 88.81 107 CYS A O 1
ATOM 845 N N . THR A 1 108 ? -5.464 -0.198 -10.363 1.00 90.06 108 THR A N 1
ATOM 846 C CA . THR A 1 108 ? -6.499 -0.019 -9.335 1.00 90.06 108 THR A CA 1
ATOM 847 C C . THR A 1 108 ? -6.078 -0.736 -8.053 1.00 90.06 108 THR A C 1
ATOM 849 O O . THR A 1 108 ? -6.291 -1.950 -7.924 1.00 90.06 108 THR A O 1
ATOM 852 N N . LEU A 1 109 ? -5.465 -0.003 -7.119 1.00 91.75 109 LEU A N 1
ATOM 853 C CA . LEU A 1 109 ? -4.966 -0.566 -5.863 1.00 91.75 109 LEU A CA 1
ATOM 854 C C . LEU A 1 109 ? -6.094 -0.877 -4.876 1.00 91.75 109 LEU A C 1
ATOM 856 O O . LEU A 1 109 ? -6.946 -0.049 -4.588 1.00 91.75 109 LEU A O 1
ATOM 860 N N . THR A 1 110 ? -6.020 -2.065 -4.281 1.00 93.81 110 THR A N 1
ATOM 861 C CA . THR A 1 110 ? -6.855 -2.480 -3.139 1.00 93.81 110 THR A CA 1
ATOM 862 C C . THR A 1 110 ? -6.128 -2.375 -1.803 1.00 93.81 110 THR A C 1
ATOM 864 O O . THR A 1 110 ? -6.770 -2.297 -0.758 1.00 93.81 110 THR A O 1
ATOM 867 N N . SER A 1 111 ? -4.793 -2.368 -1.827 1.00 93.50 111 SER A N 1
ATOM 868 C CA . SER A 1 111 ? -3.942 -2.273 -0.646 1.00 93.50 111 SER A CA 1
ATOM 869 C C . SER A 1 111 ? -2.788 -1.321 -0.917 1.00 93.50 111 SER A C 1
ATOM 871 O O . SER A 1 111 ? -2.057 -1.501 -1.893 1.00 93.50 111 SER A O 1
ATOM 873 N N . LEU A 1 112 ? -2.601 -0.353 -0.030 1.00 91.62 112 LEU A N 1
ATOM 874 C CA . LEU A 1 112 ? -1.482 0.578 -0.056 1.00 91.62 112 LEU A CA 1
ATOM 875 C C . LEU A 1 112 ? -0.835 0.600 1.325 1.00 91.62 112 LEU A C 1
ATOM 877 O O . LEU A 1 112 ? -1.509 0.870 2.314 1.00 91.62 112 LEU A O 1
ATOM 881 N N . ASN A 1 113 ? 0.459 0.315 1.386 1.00 89.38 113 ASN A N 1
ATOM 882 C CA . ASN A 1 113 ? 1.264 0.443 2.589 1.00 89.38 113 ASN A CA 1
ATOM 883 C C . ASN A 1 113 ? 2.410 1.421 2.321 1.00 89.38 113 ASN A C 1
ATOM 885 O O . ASN A 1 113 ? 3.321 1.114 1.557 1.00 89.38 113 ASN A O 1
ATOM 889 N N . LEU A 1 114 ? 2.341 2.599 2.927 1.00 84.38 114 LEU A N 1
ATOM 890 C CA . LEU A 1 114 ? 3.371 3.627 2.873 1.00 84.38 114 LEU A CA 1
ATOM 891 C C . LEU A 1 114 ? 3.861 3.868 4.293 1.00 84.38 114 LEU A C 1
ATOM 893 O O . LEU A 1 114 ? 3.373 4.754 4.990 1.00 84.38 114 LEU A O 1
ATOM 897 N N . ASP A 1 115 ? 4.835 3.080 4.730 1.00 76.62 115 ASP A N 1
ATOM 898 C CA . ASP A 1 115 ? 5.433 3.227 6.060 1.00 76.62 115 ASP A CA 1
ATOM 899 C C . ASP A 1 115 ? 6.488 4.346 6.061 1.00 76.62 115 ASP A C 1
ATOM 901 O O . ASP A 1 115 ? 7.655 4.160 6.399 1.00 76.62 115 ASP A O 1
ATOM 905 N N . VAL A 1 116 ? 6.084 5.513 5.556 1.00 71.44 116 VAL A N 1
ATOM 906 C CA . VAL A 1 116 ? 6.921 6.691 5.327 1.00 71.44 116 VAL A CA 1
ATOM 907 C C . VAL A 1 116 ? 6.204 7.915 5.864 1.00 71.44 116 VAL A C 1
ATOM 909 O O . VAL A 1 116 ? 4.989 8.040 5.715 1.00 71.44 116 VAL A O 1
ATOM 912 N N . ALA A 1 117 ? 6.956 8.846 6.450 1.00 69.00 117 ALA A N 1
ATOM 913 C CA . ALA A 1 117 ? 6.451 10.180 6.729 1.00 69.00 117 ALA A CA 1
ATOM 914 C C . ALA A 1 117 ? 6.233 10.929 5.402 1.00 69.00 117 ALA A C 1
ATOM 916 O O . ALA A 1 117 ? 7.168 11.488 4.837 1.00 69.00 117 ALA A O 1
ATOM 917 N N . ILE A 1 118 ? 4.999 10.919 4.899 1.00 72.06 118 ILE A N 1
ATOM 918 C CA . ILE A 1 118 ? 4.580 11.702 3.728 1.00 72.06 118 ILE A CA 1
ATOM 919 C C . ILE A 1 118 ? 3.808 12.918 4.240 1.00 72.06 118 ILE A C 1
ATOM 921 O O . ILE A 1 118 ? 2.888 12.716 5.037 1.00 72.06 118 ILE A O 1
ATOM 925 N N . PRO A 1 119 ? 4.136 14.154 3.817 1.00 72.69 119 PRO A N 1
ATOM 926 C CA . PRO A 1 119 ? 3.349 15.334 4.173 1.00 72.69 119 PRO A CA 1
ATOM 927 C C . PRO A 1 119 ? 1.858 15.113 3.877 1.00 72.69 119 PRO A C 1
ATOM 929 O O . PRO A 1 119 ? 1.503 14.524 2.854 1.00 72.69 119 PRO A O 1
ATOM 932 N N . GLY A 1 120 ? 0.948 15.570 4.737 1.00 70.75 120 GLY A N 1
ATOM 933 C CA . GLY A 1 120 ? -0.474 15.238 4.607 1.00 70.75 120 GLY A CA 1
ATOM 934 C C . GLY A 1 120 ? -1.085 15.693 3.284 1.00 70.75 120 GLY A C 1
ATOM 935 O O . GLY A 1 120 ? -1.815 14.931 2.652 1.00 70.75 120 GLY A O 1
ATOM 936 N N . ARG A 1 121 ? -0.722 16.889 2.800 1.00 73.94 121 ARG A N 1
ATOM 937 C CA . ARG A 1 121 ? -1.112 17.397 1.465 1.00 73.94 121 ARG A CA 1
ATOM 938 C C . ARG A 1 121 ? -0.768 16.417 0.337 1.00 73.94 121 ARG A C 1
ATOM 940 O O . ARG A 1 121 ? -1.544 16.219 -0.603 1.00 73.94 121 ARG A O 1
ATOM 947 N N . ASP A 1 122 ? 0.416 15.842 0.425 1.00 77.56 122 ASP A N 1
ATOM 948 C CA . ASP A 1 122 ? 1.004 14.982 -0.591 1.00 77.56 122 ASP A CA 1
ATOM 949 C C . ASP A 1 122 ? 0.360 13.595 -0.548 1.00 77.56 122 ASP A C 1
ATOM 951 O O . ASP A 1 122 ? -0.019 13.036 -1.580 1.00 77.56 122 ASP A O 1
ATOM 955 N N . LEU A 1 123 ? 0.070 13.104 0.657 1.00 77.19 123 LEU A N 1
ATOM 956 C CA . LEU A 1 123 ? -0.714 11.893 0.851 1.00 77.19 123 LEU A CA 1
ATOM 957 C C . LEU A 1 123 ? -2.149 12.041 0.329 1.00 77.19 123 LEU A C 1
ATOM 959 O O . LEU A 1 123 ? -2.638 11.144 -0.351 1.00 77.19 123 LEU A O 1
ATOM 963 N N . VAL A 1 124 ? -2.817 13.174 0.564 1.00 78.75 124 VAL A N 1
ATOM 964 C CA . VAL A 1 124 ? -4.142 13.453 -0.025 1.00 78.75 124 VAL A CA 1
ATOM 965 C C . VAL A 1 124 ? -4.084 13.422 -1.548 1.00 78.75 124 VAL A C 1
ATOM 967 O O . VAL A 1 124 ? -4.990 12.889 -2.186 1.00 78.75 124 VAL A O 1
ATOM 970 N N . SER A 1 125 ? -3.000 13.929 -2.135 1.00 82.00 125 SER A N 1
ATOM 971 C CA . SER A 1 125 ? -2.789 13.891 -3.583 1.00 82.00 125 SER A CA 1
ATOM 972 C C . SER A 1 125 ? -2.623 12.456 -4.095 1.00 82.00 125 SER A C 1
ATOM 974 O O . SER A 1 125 ? -3.241 12.099 -5.096 1.00 82.00 125 SER A O 1
ATOM 976 N N . ILE A 1 126 ? -1.864 11.607 -3.391 1.00 83.19 126 ILE A N 1
ATOM 977 C CA . ILE A 1 126 ? -1.761 10.167 -3.691 1.00 83.19 126 ILE A CA 1
ATOM 978 C C . ILE A 1 126 ? -3.139 9.502 -3.590 1.00 83.19 126 ILE A C 1
ATOM 980 O O . ILE A 1 126 ? -3.563 8.816 -4.519 1.00 83.19 126 ILE A O 1
ATOM 984 N N . LEU A 1 127 ? -3.861 9.724 -2.490 1.00 81.56 127 LEU A N 1
ATOM 985 C CA . LEU A 1 127 ? -5.174 9.121 -2.253 1.00 81.56 127 LEU A CA 1
ATOM 986 C C . LEU A 1 127 ? -6.230 9.593 -3.257 1.00 81.56 127 LEU A C 1
ATOM 988 O O . LEU A 1 127 ? -7.111 8.815 -3.601 1.00 81.56 127 LEU A O 1
ATOM 992 N N . GLY A 1 128 ? -6.136 10.829 -3.752 1.00 79.38 128 GLY A N 1
ATOM 993 C CA . GLY A 1 128 ? -7.020 11.359 -4.791 1.00 79.38 128 GLY A CA 1
ATOM 994 C C . GLY A 1 128 ? -6.777 10.763 -6.182 1.00 79.38 128 GLY A C 1
ATOM 995 O O . GLY A 1 128 ? -7.673 10.807 -7.021 1.00 79.38 128 GLY A O 1
ATOM 996 N N . LEU A 1 129 ? -5.589 10.203 -6.439 1.00 80.19 129 LEU A N 1
ATOM 997 C CA . LEU A 1 129 ? -5.293 9.474 -7.682 1.00 80.19 129 LEU A CA 1
ATOM 998 C C . LEU A 1 129 ? -5.796 8.037 -7.653 1.00 80.19 129 LEU A C 1
ATOM 1000 O O . LEU A 1 129 ? -6.067 7.460 -8.705 1.00 80.19 129 LEU A O 1
ATOM 1004 N N . LEU A 1 130 ? -5.891 7.452 -6.464 1.00 78.81 130 LEU A N 1
ATOM 1005 C CA . LEU A 1 130 ? -6.527 6.160 -6.299 1.00 78.81 130 LEU A CA 1
ATOM 1006 C C . LEU A 1 130 ? -8.023 6.363 -6.494 1.00 78.81 130 LEU A C 1
ATOM 1008 O O . LEU A 1 130 ? -8.620 7.241 -5.873 1.00 78.81 130 LEU A O 1
ATOM 1012 N N . GLU A 1 131 ? -8.643 5.563 -7.362 1.00 69.75 131 GLU A N 1
ATOM 1013 C CA . GLU A 1 131 ? -10.097 5.573 -7.472 1.00 69.75 131 GLU A CA 1
ATOM 1014 C C . GLU A 1 131 ? -10.670 5.364 -6.071 1.00 69.75 131 GLU A C 1
ATOM 1016 O O . GLU A 1 131 ? -10.430 4.328 -5.444 1.00 69.75 131 GLU A O 1
ATOM 1021 N N . VAL A 1 132 ? -11.384 6.381 -5.579 1.00 61.53 132 VAL A N 1
ATOM 1022 C CA . VAL A 1 132 ? -11.785 6.561 -4.175 1.00 61.53 132 VAL A CA 1
ATOM 1023 C C . VAL A 1 132 ? -12.469 5.314 -3.594 1.00 61.53 132 VAL A C 1
ATOM 1025 O O . VAL A 1 132 ? -12.409 5.066 -2.393 1.00 61.53 132 VAL A O 1
ATOM 1028 N N . SER A 1 133 ? -13.081 4.491 -4.445 1.00 62.53 133 SER A N 1
ATOM 1029 C CA . SER A 1 133 ? -13.806 3.274 -4.090 1.00 62.53 133 SER A CA 1
ATOM 1030 C C . SER A 1 133 ? -12.975 1.983 -4.055 1.00 62.53 133 SER A C 1
ATOM 1032 O O . SER A 1 133 ? -13.460 0.966 -3.562 1.00 62.53 133 SER A O 1
ATOM 1034 N N . SER A 1 134 ? -11.754 1.980 -4.581 1.00 83.56 134 SER A N 1
ATOM 1035 C CA . SER A 1 134 ? -10.996 0.743 -4.798 1.00 83.56 134 SER A CA 1
ATOM 1036 C C . SER A 1 134 ? -10.136 0.310 -3.614 1.00 83.56 134 SER A C 1
ATOM 1038 O O . SER A 1 134 ? -9.909 -0.888 -3.424 1.00 83.56 134 SER A O 1
ATOM 1040 N N . LEU A 1 135 ? -9.683 1.264 -2.800 1.00 89.69 135 LEU A N 1
ATOM 1041 C CA . LEU A 1 135 ? -8.744 0.994 -1.722 1.00 89.69 135 LEU A CA 1
ATOM 1042 C C . LEU A 1 135 ? -9.465 0.451 -0.480 1.00 89.69 135 LEU A C 1
ATOM 1044 O O . LEU A 1 135 ? -10.306 1.120 0.119 1.00 89.69 135 LEU A O 1
ATOM 1048 N N . LEU A 1 136 ? -9.099 -0.766 -0.078 1.00 91.38 136 LEU A N 1
ATOM 1049 C CA . LEU A 1 136 ? -9.690 -1.483 1.054 1.00 91.38 136 LEU A CA 1
ATOM 1050 C C . LEU A 1 136 ? -8.764 -1.500 2.272 1.00 91.38 136 LEU A C 1
ATOM 1052 O O . LEU A 1 136 ? -9.240 -1.502 3.406 1.00 91.38 136 LEU A O 1
ATOM 1056 N N . HIS A 1 137 ? -7.451 -1.501 2.044 1.00 91.81 137 HIS A N 1
ATOM 1057 C CA . HIS A 1 137 ? -6.441 -1.561 3.094 1.00 91.81 137 HIS A CA 1
ATOM 1058 C C . HIS A 1 137 ? -5.446 -0.413 2.929 1.00 91.81 137 HIS A C 1
ATOM 1060 O O . HIS A 1 137 ? -4.832 -0.270 1.869 1.00 91.81 137 HIS A O 1
ATOM 1066 N N . LEU A 1 138 ? -5.286 0.388 3.978 1.00 88.81 138 LEU A N 1
ATOM 1067 C CA . LEU A 1 138 ? -4.334 1.489 4.022 1.00 88.81 138 LEU A CA 1
ATOM 1068 C C . LEU A 1 138 ? -3.446 1.345 5.257 1.00 88.81 138 LEU A C 1
ATOM 1070 O O . LEU A 1 138 ? -3.948 1.301 6.378 1.00 88.81 138 LEU A O 1
ATOM 1074 N N . THR A 1 139 ? -2.138 1.309 5.041 1.00 87.00 139 THR A N 1
ATOM 1075 C CA . THR A 1 139 ? -1.121 1.443 6.085 1.00 87.00 139 THR A CA 1
ATOM 1076 C C . THR A 1 139 ? -0.267 2.660 5.777 1.00 87.00 139 THR A C 1
ATOM 1078 O O . THR A 1 139 ? 0.105 2.881 4.626 1.00 87.00 139 THR A O 1
ATOM 1081 N N . ILE A 1 140 ? 0.003 3.468 6.792 1.00 80.75 140 ILE A N 1
ATOM 1082 C CA . ILE A 1 140 ? 0.593 4.798 6.639 1.00 80.75 140 ILE A CA 1
ATOM 1083 C C . ILE A 1 140 ? 1.464 5.155 7.840 1.00 80.75 140 ILE A C 1
ATOM 1085 O O . ILE A 1 140 ? 1.096 4.887 8.986 1.00 80.75 140 ILE A O 1
ATOM 1089 N N . GLY A 1 141 ? 2.574 5.845 7.589 1.00 72.81 141 GLY A N 1
ATOM 1090 C CA . GLY A 1 141 ? 3.281 6.611 8.613 1.00 72.81 141 GLY A CA 1
ATOM 1091 C C . GLY A 1 141 ? 2.398 7.769 9.089 1.00 72.81 141 GLY A C 1
ATOM 1092 O O . GLY A 1 141 ? 2.009 8.627 8.301 1.00 72.81 141 GLY A O 1
ATOM 1093 N N . GLY A 1 142 ? 2.018 7.762 10.364 1.00 60.84 142 GLY A N 1
ATOM 1094 C CA . GLY A 1 142 ? 0.988 8.624 10.936 1.00 60.84 142 GLY A CA 1
ATOM 1095 C C . GLY A 1 142 ? 1.301 10.115 10.799 1.00 60.84 142 GLY A C 1
ATOM 1096 O O . GLY A 1 142 ? 2.358 10.567 11.236 1.00 60.84 142 GLY A O 1
ATOM 1097 N N . GLN A 1 143 ? 0.338 10.859 10.247 1.00 65.00 143 GLN A N 1
ATOM 1098 C CA . GLN A 1 143 ? 0.319 12.319 10.106 1.00 65.00 143 GLN A CA 1
ATOM 1099 C C . GLN A 1 143 ? -1.052 12.857 10.547 1.00 65.00 143 GLN A C 1
ATOM 1101 O O . GLN A 1 143 ? -2.081 12.289 10.178 1.00 65.00 143 GLN A O 1
ATOM 1106 N N . ALA A 1 144 ? -1.085 13.944 11.328 1.00 62.22 144 ALA A N 1
ATOM 1107 C CA . ALA A 1 144 ? -2.338 14.533 11.829 1.00 62.22 144 ALA A CA 1
ATOM 1108 C C . ALA A 1 144 ? -3.233 15.061 10.692 1.00 62.22 144 ALA A C 1
ATOM 1110 O O . ALA A 1 144 ? -4.436 14.811 10.673 1.00 62.22 144 ALA A O 1
ATOM 1111 N N . GLU A 1 145 ? -2.614 15.691 9.694 1.00 68.81 145 GLU A N 1
ATOM 1112 C CA . GLU A 1 145 ? -3.260 16.255 8.502 1.00 68.81 145 GLU A CA 1
ATOM 1113 C C . GLU A 1 145 ? -4.029 15.211 7.684 1.00 68.81 145 GLU A C 1
ATOM 1115 O O . GLU A 1 145 ? -5.027 15.521 7.032 1.00 68.81 145 GLU A O 1
ATOM 1120 N N . LEU A 1 146 ? -3.586 13.951 7.720 1.00 71.19 146 LEU A N 1
ATOM 1121 C CA . LEU A 1 146 ? -4.324 12.893 7.059 1.00 71.19 146 LEU A CA 1
ATOM 1122 C C . LEU A 1 146 ? -5.647 12.624 7.760 1.00 71.19 146 LEU A C 1
ATOM 1124 O O . LEU A 1 146 ? -6.639 12.387 7.078 1.00 71.19 146 LEU A O 1
ATOM 1128 N N . VAL A 1 147 ? -5.679 12.617 9.092 1.00 69.31 147 VAL A N 1
ATOM 1129 C CA . VAL A 1 147 ? -6.934 12.350 9.794 1.00 69.31 147 VAL A CA 1
ATOM 1130 C C . VAL A 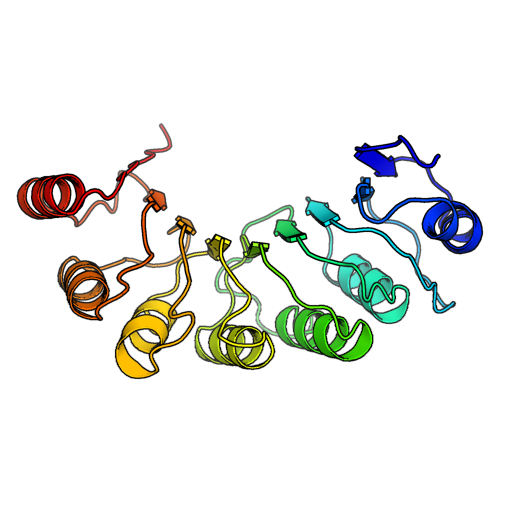1 147 ? -7.954 13.428 9.449 1.00 69.31 147 VAL A C 1
ATOM 1132 O O . VAL A 1 147 ? -9.092 13.090 9.134 1.00 69.31 147 VAL A O 1
ATOM 1135 N N . ASP A 1 148 ? -7.523 14.685 9.362 1.00 69.00 148 ASP A N 1
ATOM 1136 C CA . ASP A 1 148 ? -8.364 15.789 8.894 1.00 69.00 148 ASP A CA 1
ATOM 1137 C C . ASP A 1 148 ? -8.850 15.582 7.452 1.00 69.00 148 ASP A C 1
ATOM 1139 O O . ASP A 1 148 ? -10.014 15.832 7.138 1.00 69.00 148 ASP A O 1
ATOM 1143 N N . ALA A 1 149 ? -8.004 15.066 6.559 1.00 69.81 149 ALA A N 1
ATOM 1144 C CA . ALA A 1 149 ? -8.420 14.751 5.195 1.00 69.81 149 ALA A CA 1
ATOM 1145 C C . ALA A 1 149 ? -9.385 13.554 5.122 1.00 69.81 149 ALA A C 1
ATOM 1147 O O . ALA A 1 149 ? -10.338 13.555 4.337 1.00 69.81 149 ALA A O 1
ATOM 1148 N N . LEU A 1 150 ? -9.163 12.534 5.950 1.00 72.88 150 LEU A N 1
ATOM 1149 C CA . LEU A 1 150 ? -10.014 11.354 6.065 1.00 72.88 150 LEU A CA 1
ATOM 1150 C C . LEU A 1 150 ? -11.397 11.712 6.625 1.00 72.88 150 LEU A C 1
ATOM 1152 O O . LEU A 1 150 ? -12.378 11.084 6.214 1.00 72.88 150 LEU A O 1
ATOM 1156 N N . THR A 1 151 ? -11.493 12.698 7.519 1.00 70.06 151 THR A N 1
ATOM 1157 C CA . THR A 1 151 ? -12.762 13.178 8.089 1.00 70.06 151 THR A CA 1
ATOM 1158 C C . THR A 1 151 ? -13.468 14.185 7.185 1.00 70.06 151 THR A C 1
ATOM 1160 O O . THR A 1 151 ? -14.664 14.046 6.939 1.00 70.06 151 THR A O 1
ATOM 1163 N N . THR A 1 152 ? -12.742 15.167 6.649 1.00 69.00 152 THR A N 1
ATOM 1164 C CA . THR A 1 152 ? -13.324 16.327 5.949 1.00 69.00 152 THR A CA 1
ATOM 1165 C C . THR A 1 152 ? -13.679 16.029 4.495 1.00 69.00 152 THR A C 1
ATOM 1167 O O . THR A 1 152 ? -14.669 16.544 3.979 1.00 69.00 152 THR A O 1
ATOM 1170 N N . HIS A 1 153 ? -12.890 15.200 3.805 1.00 68.50 153 HIS A N 1
ATOM 1171 C CA . HIS A 1 153 ? -13.049 14.971 2.363 1.00 68.50 153 HIS A CA 1
ATOM 1172 C C . HIS A 1 153 ? -13.766 13.663 2.014 1.00 68.50 153 HIS A C 1
ATOM 1174 O O . HIS A 1 153 ? -13.952 13.371 0.834 1.00 68.50 153 HIS A O 1
ATOM 1180 N N . GLY A 1 154 ? -14.169 12.864 3.010 1.00 70.25 154 GLY A N 1
ATOM 1181 C CA . GLY A 1 154 ? -14.849 11.585 2.773 1.00 70.25 154 GLY A CA 1
ATOM 1182 C C . GLY A 1 154 ? -14.015 10.602 1.941 1.00 70.25 154 GLY A C 1
ATOM 1183 O O . GLY A 1 154 ? -14.566 9.758 1.234 1.00 70.25 154 GLY A O 1
ATOM 1184 N N . LEU A 1 155 ? -12.685 10.730 1.989 1.00 74.56 155 LEU A N 1
ATOM 1185 C CA . LEU A 1 155 ? -11.770 9.894 1.220 1.00 74.56 155 LEU A CA 1
ATOM 1186 C C . LEU A 1 155 ? -11.859 8.442 1.695 1.00 74.56 155 LEU A C 1
ATOM 1188 O O . LEU A 1 155 ? -11.812 8.168 2.895 1.00 74.56 155 LEU A O 1
ATOM 1192 N N . LEU A 1 156 ? -11.885 7.507 0.743 1.00 80.44 156 LEU A N 1
ATOM 1193 C CA . LEU A 1 156 ? -11.863 6.059 0.983 1.00 80.44 156 LEU A CA 1
ATOM 1194 C C . LEU A 1 156 ? -13.123 5.527 1.715 1.00 80.44 156 LEU A C 1
ATOM 1196 O O . LEU A 1 156 ? -13.008 4.893 2.767 1.00 80.44 156 LEU A O 1
ATOM 1200 N N . PRO A 1 157 ? -14.343 5.731 1.177 1.00 80.94 157 PRO A N 1
ATOM 1201 C CA . PRO A 1 157 ? -15.600 5.285 1.794 1.00 80.94 157 PRO A CA 1
ATOM 1202 C C . PRO A 1 157 ? -15.713 3.759 1.958 1.00 80.94 157 PRO A C 1
ATOM 1204 O O . PRO A 1 157 ? -16.504 3.283 2.774 1.00 80.94 157 PRO A O 1
ATOM 1207 N N . HIS A 1 158 ? -14.934 2.983 1.200 1.00 86.38 158 HIS A N 1
ATOM 1208 C CA . HIS A 1 158 ? -14.900 1.518 1.273 1.00 86.38 158 HIS A CA 1
ATOM 1209 C C . HIS A 1 158 ? -13.703 0.967 2.053 1.00 86.38 158 HIS A C 1
ATOM 1211 O O . HIS A 1 158 ? -13.475 -0.243 2.031 1.00 86.38 158 HIS A O 1
ATOM 1217 N N . LEU A 1 159 ? -12.954 1.825 2.752 1.00 86.56 159 LEU A N 1
ATOM 1218 C CA . LEU A 1 159 ? -11.810 1.392 3.541 1.00 86.56 159 LEU A CA 1
ATOM 1219 C C . LEU A 1 159 ? -12.255 0.399 4.620 1.00 86.56 159 LEU A C 1
ATOM 1221 O O . LEU A 1 159 ? -13.120 0.709 5.436 1.00 86.56 159 LEU A O 1
ATOM 1225 N N . GLN A 1 160 ? -11.651 -0.787 4.618 1.00 89.12 160 GLN A N 1
ATOM 1226 C CA . GLN A 1 160 ? -11.931 -1.867 5.564 1.00 89.12 160 GLN A CA 1
ATOM 1227 C C . GLN A 1 160 ? -10.890 -1.941 6.675 1.00 89.12 160 GLN A C 1
ATOM 1229 O O . GLN A 1 160 ? -11.226 -2.280 7.808 1.00 89.12 160 GLN A O 1
ATOM 1234 N N . SER A 1 161 ? -9.636 -1.614 6.364 1.00 89.12 161 SER A N 1
ATOM 1235 C CA . SER A 1 161 ? -8.531 -1.627 7.318 1.00 89.12 161 SER A CA 1
ATOM 1236 C C . SER A 1 161 ? -7.715 -0.350 7.205 1.00 89.12 161 SER A C 1
ATOM 1238 O O . SER A 1 161 ? -7.250 -0.014 6.115 1.00 89.12 161 SER A O 1
ATOM 1240 N N . LEU A 1 162 ? -7.490 0.303 8.340 1.00 85.88 162 LEU A N 1
ATOM 1241 C CA . LEU A 1 162 ? -6.579 1.431 8.490 1.00 85.88 162 LEU A CA 1
ATOM 1242 C C . LEU A 1 162 ? -5.527 1.079 9.545 1.00 85.88 162 LEU A C 1
ATOM 1244 O O . LEU A 1 162 ? -5.881 0.733 10.667 1.00 85.88 162 LEU A O 1
ATOM 1248 N N . ASP A 1 163 ? -4.251 1.146 9.187 1.00 84.44 163 ASP A N 1
ATOM 1249 C CA . ASP A 1 163 ? -3.125 0.967 10.106 1.00 84.44 163 ASP A CA 1
ATOM 1250 C C . ASP A 1 163 ? -2.279 2.243 10.109 1.00 84.44 163 ASP A C 1
ATOM 1252 O O . ASP A 1 163 ? -1.741 2.654 9.080 1.00 84.44 163 ASP A O 1
ATOM 1256 N N . MET A 1 164 ? -2.223 2.904 11.259 1.00 79.25 164 MET A N 1
ATOM 1257 C CA . MET A 1 164 ? -1.521 4.163 11.456 1.00 79.25 164 MET A CA 1
ATOM 1258 C C . MET A 1 164 ? -0.274 3.923 12.300 1.00 79.25 164 MET A C 1
ATOM 1260 O O . MET A 1 164 ? -0.357 3.703 13.510 1.00 79.25 164 MET A O 1
ATOM 1264 N N . ASN A 1 165 ? 0.892 4.019 11.667 1.00 74.00 165 ASN A N 1
ATOM 1265 C CA . ASN A 1 165 ? 2.189 3.923 12.322 1.00 74.00 165 ASN A CA 1
ATOM 1266 C C . ASN A 1 165 ? 2.612 5.304 12.827 1.00 74.00 165 ASN A C 1
ATOM 1268 O O . ASN A 1 165 ? 3.263 6.070 12.124 1.00 74.00 165 ASN A O 1
ATOM 1272 N N . SER A 1 166 ? 2.238 5.657 14.052 1.00 59.38 166 SER A N 1
ATOM 1273 C CA . SER A 1 166 ? 2.499 6.972 14.667 1.00 59.38 166 SER A CA 1
ATOM 1274 C C . SER A 1 166 ? 3.949 7.183 15.130 1.00 59.38 166 SER A C 1
ATOM 1276 O O . SER A 1 166 ? 4.198 7.785 16.169 1.00 59.38 166 SER A O 1
ATOM 1278 N N . TRP A 1 167 ? 4.934 6.745 14.344 1.00 53.72 167 TRP A N 1
ATOM 1279 C CA . TRP A 1 167 ? 6.344 7.058 14.607 1.00 53.72 167 TRP A CA 1
ATOM 1280 C C . TRP A 1 167 ? 6.632 8.566 14.531 1.00 53.72 167 TRP A C 1
ATOM 1282 O O . TRP A 1 167 ? 7.595 9.032 15.132 1.00 53.72 167 TRP A O 1
ATOM 1292 N N . PHE A 1 168 ? 5.792 9.330 13.821 1.00 50.97 168 PHE A N 1
ATOM 1293 C CA . PHE A 1 168 ? 6.087 10.716 13.447 1.00 50.97 168 PHE A CA 1
ATOM 1294 C C . PHE A 1 168 ? 5.082 11.765 13.931 1.00 50.97 168 PHE A C 1
ATOM 1296 O O . PHE A 1 168 ? 5.366 12.953 13.813 1.00 50.97 168 PHE A O 1
ATOM 1303 N N . CYS A 1 169 ? 3.919 11.382 14.468 1.00 51.84 169 CYS A N 1
ATOM 1304 C CA . CYS A 1 169 ? 2.898 12.345 14.890 1.00 51.84 169 CYS A CA 1
ATOM 1305 C C . CYS A 1 169 ? 2.150 11.909 16.147 1.00 51.84 169 CYS A C 1
ATOM 1307 O O . CYS A 1 169 ? 1.795 10.743 16.322 1.00 51.84 169 CYS A O 1
ATOM 1309 N N . ARG A 1 170 ? 1.844 12.902 16.989 1.00 59.72 170 ARG A N 1
ATOM 1310 C CA . ARG A 1 170 ? 0.936 12.768 18.129 1.00 59.72 170 ARG A CA 1
ATOM 1311 C C . ARG A 1 170 ? -0.502 12.794 17.618 1.00 59.72 170 ARG A C 1
ATOM 1313 O O . ARG A 1 170 ? -1.023 13.857 17.295 1.00 59.72 170 ARG A O 1
ATOM 1320 N N . LEU A 1 171 ? -1.140 11.631 17.542 1.00 64.31 171 LEU A N 1
ATOM 1321 C CA . LEU A 1 171 ? -2.588 11.558 17.365 1.00 64.31 171 LEU A CA 1
ATOM 1322 C C . LEU A 1 171 ? -3.254 11.992 18.674 1.00 64.31 171 LEU A C 1
ATOM 1324 O O . LEU A 1 171 ? -2.987 11.406 19.722 1.00 64.31 171 LEU A O 1
ATOM 1328 N N . THR A 1 172 ? -4.094 13.027 18.623 1.00 69.94 172 THR A N 1
ATOM 1329 C CA . THR A 1 172 ? -4.887 13.427 19.791 1.00 69.94 172 THR A CA 1
ATOM 1330 C C . THR A 1 172 ? -6.152 12.583 19.893 1.00 69.94 172 THR A C 1
ATOM 1332 O O . THR A 1 172 ? -6.669 12.094 18.886 1.00 69.94 172 THR A O 1
ATOM 1335 N N . GLU A 1 173 ? -6.679 12.444 21.106 1.00 70.56 173 GLU A N 1
ATOM 1336 C CA . GLU A 1 173 ? -7.953 11.766 21.361 1.00 70.56 173 GLU A CA 1
ATOM 1337 C C . GLU A 1 173 ? -9.098 12.366 20.528 1.00 70.56 173 GLU A C 1
ATOM 1339 O O . GLU A 1 173 ? -9.838 11.633 19.878 1.00 70.56 173 GLU A O 1
ATOM 1344 N N . ALA A 1 174 ? -9.166 13.699 20.430 1.00 71.69 174 ALA A N 1
ATOM 1345 C CA . ALA A 1 174 ? -10.160 14.397 19.613 1.00 71.69 174 ALA A CA 1
ATOM 1346 C C . ALA A 1 174 ? -10.068 14.030 18.122 1.00 71.69 174 ALA A C 1
ATOM 1348 O O . ALA A 1 174 ? -11.086 13.843 17.461 1.00 71.69 174 ALA A O 1
ATOM 1349 N N . THR A 1 175 ? -8.850 13.881 17.597 1.00 71.12 175 THR A N 1
ATOM 1350 C CA . THR A 1 175 ? -8.600 13.492 16.203 1.00 71.12 175 THR A CA 1
ATOM 1351 C C . THR A 1 175 ? -9.088 12.066 15.925 1.00 71.12 175 THR A C 1
ATOM 1353 O O . THR A 1 175 ? -9.721 11.812 14.900 1.00 71.12 175 THR A O 1
ATOM 1356 N N . VAL A 1 176 ? -8.853 11.136 16.856 1.00 71.56 176 VAL A N 1
ATOM 1357 C CA . VAL A 1 176 ? -9.345 9.754 16.742 1.00 71.56 176 VAL A CA 1
ATOM 1358 C C . VAL A 1 176 ? -10.870 9.711 16.827 1.00 71.56 176 VAL A C 1
ATOM 1360 O O . VAL A 1 176 ? -11.496 9.067 15.989 1.00 71.56 176 VAL A O 1
ATOM 1363 N N . VAL A 1 177 ? -11.480 10.446 17.760 1.00 71.94 177 VAL A N 1
ATOM 1364 C CA . VAL A 1 177 ? -12.946 10.537 17.883 1.00 71.94 177 VAL A CA 1
ATOM 1365 C C . VAL A 1 177 ? -13.578 11.119 16.616 1.00 71.94 177 VAL A C 1
ATOM 1367 O O . VAL A 1 177 ? -14.506 10.523 16.072 1.00 71.94 177 VAL A O 1
ATOM 1370 N N . ALA A 1 178 ? -13.032 12.207 16.069 1.00 71.88 178 ALA A N 1
ATOM 1371 C CA . ALA A 1 178 ? -13.520 12.800 14.821 1.00 71.88 178 ALA A CA 1
ATOM 1372 C C . ALA A 1 178 ? -13.455 11.811 13.641 1.00 71.88 178 ALA A C 1
ATOM 1374 O O . ALA A 1 178 ? -14.364 11.747 12.809 1.00 71.88 178 ALA A O 1
ATOM 1375 N N . MET A 1 179 ? -12.411 10.978 13.584 1.00 70.94 179 MET A N 1
ATOM 1376 C CA . MET A 1 179 ? -12.311 9.906 12.593 1.00 70.94 179 MET A CA 1
ATOM 1377 C C . MET A 1 179 ? -13.434 8.872 12.740 1.00 70.94 179 MET A C 1
ATOM 1379 O O . MET A 1 179 ? -13.971 8.417 11.728 1.00 70.94 179 MET A O 1
ATOM 1383 N N . LEU A 1 180 ? -13.843 8.540 13.966 1.00 65.81 180 LEU A N 1
ATOM 1384 C CA . LEU A 1 180 ? -14.974 7.638 14.222 1.00 65.81 180 LEU A CA 1
ATOM 1385 C C . LEU A 1 180 ? -16.311 8.249 13.813 1.00 65.81 180 LEU A C 1
ATOM 1387 O O . LEU A 1 180 ? -17.174 7.551 13.280 1.00 65.81 180 LEU A O 1
ATOM 1391 N N . GLU A 1 181 ? -16.483 9.547 14.040 1.00 68.88 181 GLU A N 1
ATOM 1392 C CA . GLU A 1 181 ? -17.702 10.269 13.672 1.00 68.88 181 GLU A CA 1
ATOM 1393 C C . GLU A 1 181 ? -17.867 10.414 12.153 1.00 68.88 181 GLU A C 1
ATOM 1395 O O . GLU A 1 181 ? -18.996 10.516 11.669 1.00 68.88 181 GLU A O 1
ATOM 1400 N N . SER A 1 182 ? -16.776 10.325 11.381 1.00 68.25 182 SER A N 1
ATOM 1401 C CA . SER A 1 182 ? -16.764 10.501 9.917 1.00 68.25 182 SER A CA 1
ATOM 1402 C C . SER A 1 182 ? -17.520 9.443 9.092 1.00 68.25 182 SER A C 1
ATOM 1404 O O . SER A 1 182 ? -17.463 9.467 7.866 1.00 68.25 182 SER A O 1
ATOM 1406 N N . ARG A 1 183 ? -18.284 8.539 9.726 1.00 59.84 183 ARG A N 1
ATOM 1407 C CA . ARG A 1 183 ? -19.159 7.540 9.077 1.00 59.84 183 ARG A CA 1
ATOM 1408 C C . ARG A 1 183 ? -18.442 6.720 7.998 1.00 59.84 183 ARG A C 1
ATOM 1410 O O . ARG A 1 183 ? -18.799 6.770 6.823 1.00 59.84 183 ARG A O 1
ATOM 1417 N N . ARG A 1 184 ? -17.480 5.889 8.405 1.00 72.88 184 ARG A N 1
ATOM 1418 C CA . ARG A 1 184 ? -16.870 4.854 7.550 1.00 72.88 184 ARG A CA 1
ATOM 1419 C C . ARG A 1 184 ? -17.526 3.495 7.819 1.00 72.88 184 ARG A C 1
ATOM 1421 O O . ARG A 1 184 ? -16.969 2.703 8.573 1.00 72.88 184 ARG A O 1
ATOM 1428 N N . PRO A 1 185 ? -18.698 3.188 7.229 1.00 69.38 185 PRO A N 1
ATOM 1429 C CA . PRO A 1 185 ? -19.477 2.000 7.591 1.00 69.38 185 PRO A CA 1
ATOM 1430 C C . PRO A 1 185 ? -18.770 0.679 7.266 1.00 69.38 185 PRO A C 1
ATOM 1432 O O . PRO A 1 185 ? -19.186 -0.372 7.742 1.00 69.38 185 PRO A O 1
ATOM 1435 N N . 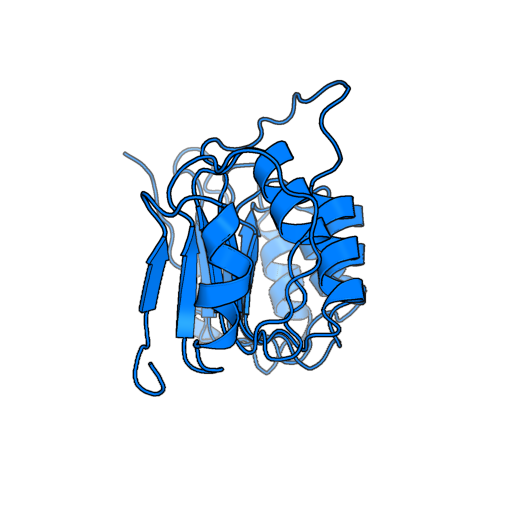MET A 1 186 ? -17.741 0.719 6.417 1.00 81.69 186 MET A N 1
ATOM 1436 C CA . MET A 1 186 ? -16.992 -0.462 5.996 1.00 81.69 186 MET A CA 1
ATOM 1437 C C . MET A 1 186 ? -15.721 -0.698 6.818 1.00 81.69 186 MET A C 1
ATOM 1439 O O . MET A 1 186 ? -15.129 -1.764 6.662 1.00 81.69 186 MET A O 1
ATOM 1443 N N . LEU A 1 187 ? -15.308 0.245 7.678 1.00 82.19 187 LEU A N 1
ATOM 1444 C CA . LEU A 1 187 ? -14.078 0.125 8.458 1.00 82.19 187 LEU A CA 1
ATOM 1445 C C . LEU A 1 187 ? -14.264 -0.928 9.554 1.00 82.19 187 LEU A C 1
ATOM 1447 O O . LEU A 1 187 ? -15.109 -0.782 10.431 1.00 82.19 187 LEU A O 1
ATOM 1451 N N . ARG A 1 188 ? -13.473 -1.998 9.481 1.00 82.50 188 ARG A N 1
ATOM 1452 C CA . ARG A 1 188 ? -13.502 -3.140 10.408 1.00 82.50 188 ARG A CA 1
ATOM 1453 C C . ARG A 1 188 ? -12.279 -3.181 11.311 1.00 82.50 188 ARG A C 1
ATOM 1455 O O . ARG A 1 188 ? -12.345 -3.691 12.419 1.00 82.50 188 ARG A O 1
ATOM 1462 N N . THR A 1 189 ? -11.151 -2.677 10.827 1.00 82.81 189 THR A N 1
ATOM 1463 C CA . THR A 1 189 ? -9.874 -2.767 11.533 1.00 82.81 189 THR A CA 1
ATOM 1464 C C . THR A 1 189 ? -9.235 -1.391 11.593 1.00 82.81 189 THR A C 1
ATOM 1466 O O . THR A 1 189 ? -9.036 -0.756 10.556 1.00 82.81 189 THR A O 1
ATOM 1469 N N . LEU A 1 190 ? -8.904 -0.943 12.805 1.00 80.38 190 LEU A N 1
ATOM 1470 C CA . LEU A 1 190 ? -8.186 0.301 13.046 1.00 80.38 190 LEU A CA 1
ATOM 1471 C C . LEU A 1 190 ? -6.991 0.042 13.958 1.00 80.38 190 LEU A C 1
ATOM 1473 O O . LEU A 1 190 ? -7.125 -0.000 15.176 1.00 80.38 190 LEU A O 1
ATOM 1477 N N . ARG A 1 191 ? -5.808 -0.075 13.369 1.00 78.12 191 ARG A N 1
ATOM 1478 C CA . ARG A 1 191 ? -4.566 -0.267 14.115 1.00 78.12 191 ARG A CA 1
ATOM 1479 C C . ARG A 1 191 ? -3.875 1.069 14.306 1.00 78.12 191 ARG A C 1
ATOM 1481 O O . ARG A 1 191 ? -3.754 1.850 13.367 1.00 78.12 191 ARG A O 1
ATOM 1488 N N . ILE A 1 192 ? -3.448 1.331 15.534 1.00 74.44 192 ILE A N 1
ATOM 1489 C CA . ILE A 1 192 ? -2.764 2.565 15.907 1.00 74.44 192 ILE A CA 1
ATOM 1490 C C . ILE A 1 192 ? -1.487 2.166 16.639 1.00 74.44 192 ILE A C 1
ATOM 1492 O O . ILE A 1 192 ? -1.516 1.817 17.816 1.00 74.44 192 ILE A O 1
ATOM 1496 N N . ARG A 1 193 ? -0.350 2.207 15.943 1.00 71.75 193 ARG A N 1
ATOM 1497 C CA . ARG A 1 193 ? 0.947 1.856 16.533 1.00 71.75 193 ARG A CA 1
ATOM 1498 C C . ARG A 1 193 ? 1.593 3.103 17.121 1.00 71.75 193 ARG A C 1
ATOM 1500 O O . ARG A 1 193 ? 2.207 3.884 16.393 1.00 71.75 193 ARG A O 1
ATOM 1507 N N . GLN A 1 194 ? 1.428 3.313 18.422 1.00 63.31 194 GLN A N 1
ATOM 1508 C CA . GLN A 1 194 ? 2.009 4.445 19.153 1.00 63.31 194 GLN A CA 1
ATOM 1509 C C . GLN A 1 194 ? 3.232 4.045 19.968 1.00 63.31 194 GLN A C 1
ATOM 1511 O O . GLN A 1 194 ? 3.260 2.986 20.583 1.00 63.31 194 GLN A O 1
ATOM 1516 N N . ASP A 1 195 ? 4.208 4.948 20.041 1.00 57.88 195 ASP A N 1
ATOM 1517 C CA . ASP A 1 195 ? 5.266 4.856 21.040 1.00 57.88 195 ASP A CA 1
ATOM 1518 C C . ASP A 1 195 ? 4.672 5.024 22.454 1.00 57.88 195 ASP A C 1
ATOM 1520 O O . ASP A 1 195 ? 3.918 5.965 22.723 1.00 57.88 195 ASP A O 1
ATOM 1524 N N . LYS A 1 196 ? 5.024 4.114 23.370 1.00 52.22 196 LYS A N 1
ATOM 1525 C CA . LYS A 1 196 ? 4.459 3.988 24.725 1.00 52.22 196 LYS A CA 1
ATOM 1526 C C . LYS A 1 196 ? 4.658 5.250 25.569 1.00 52.22 196 LYS A C 1
ATOM 1528 O O . LYS A 1 196 ? 3.861 5.519 26.463 1.00 52.22 196 LYS A O 1
ATOM 1533 N N . MET A 1 197 ? 5.693 6.039 25.276 1.00 49.97 197 MET A N 1
ATOM 1534 C CA . MET A 1 197 ? 5.962 7.320 25.943 1.00 49.97 197 MET A CA 1
ATOM 1535 C C . MET A 1 197 ? 4.997 8.449 25.537 1.00 49.97 197 MET A C 1
ATOM 1537 O O . MET A 1 197 ? 4.949 9.472 26.215 1.00 49.97 197 MET A O 1
ATOM 1541 N N . ASN A 1 198 ? 4.226 8.284 24.457 1.00 52.47 198 ASN A N 1
ATOM 1542 C CA . ASN A 1 198 ? 3.337 9.310 23.895 1.00 52.47 198 ASN A CA 1
ATOM 1543 C C . ASN A 1 198 ? 1.863 8.862 23.803 1.00 52.47 198 ASN A C 1
ATOM 1545 O O . ASN A 1 198 ? 1.084 9.497 23.091 1.00 52.47 198 ASN A O 1
ATOM 1549 N N . SER A 1 199 ? 1.473 7.799 24.517 1.00 53.22 199 SER A N 1
ATOM 1550 C CA . SER A 1 199 ? 0.086 7.319 24.560 1.00 53.22 199 SER A CA 1
ATOM 1551 C C . SER A 1 199 ? -0.841 8.354 25.206 1.00 53.22 199 SER A C 1
ATOM 1553 O O . SER A 1 199 ? -0.826 8.539 26.423 1.00 53.22 199 SER A O 1
ATOM 1555 N N . LEU A 1 200 ? -1.644 9.032 24.383 1.00 59.94 200 LEU A N 1
ATOM 1556 C CA . LEU A 1 200 ? -2.628 10.044 24.797 1.00 59.94 200 LEU A CA 1
ATOM 1557 C C . LEU A 1 200 ? -4.077 9.538 24.735 1.00 59.94 200 LEU A C 1
ATOM 1559 O O . LEU A 1 200 ? -4.990 10.298 25.049 1.00 59.94 200 LEU A O 1
ATOM 1563 N N . LEU A 1 201 ? -4.311 8.292 24.310 1.00 68.38 201 LEU A N 1
ATOM 1564 C CA . LEU A 1 201 ? -5.658 7.729 24.278 1.00 68.38 201 LEU A CA 1
ATOM 1565 C C . LEU A 1 201 ? -6.061 7.281 25.679 1.00 68.38 201 LEU A C 1
ATOM 1567 O O . LEU A 1 201 ? -5.362 6.503 26.329 1.00 68.38 201 LEU A O 1
ATOM 1571 N N . SER A 1 202 ? -7.195 7.785 26.162 1.00 72.06 202 SER A N 1
ATOM 1572 C CA . SER A 1 202 ? -7.761 7.284 27.405 1.00 72.06 202 SER A CA 1
ATOM 1573 C C . SER A 1 202 ? -8.277 5.855 27.209 1.00 72.06 202 SER A C 1
ATOM 1575 O O . SER A 1 202 ? -8.755 5.482 26.135 1.00 72.06 202 SER A O 1
ATOM 1577 N N . GLN A 1 203 ? -8.255 5.054 28.278 1.00 72.56 203 GLN A N 1
ATOM 1578 C CA . GLN A 1 203 ? -8.850 3.713 28.266 1.00 72.56 203 GLN A CA 1
ATOM 1579 C C . GLN A 1 203 ? -10.338 3.748 27.872 1.00 72.56 203 GLN A C 1
ATOM 1581 O O . GLN A 1 203 ? -10.841 2.795 27.283 1.00 72.56 203 GLN A O 1
ATOM 1586 N N . ALA A 1 204 ? -11.041 4.845 28.179 1.00 72.25 204 ALA A N 1
ATOM 1587 C CA . ALA A 1 204 ? -12.431 5.040 27.781 1.00 72.25 204 ALA A CA 1
ATOM 1588 C C . ALA A 1 204 ? -12.572 5.098 26.252 1.00 72.25 204 ALA A C 1
ATOM 1590 O O . ALA A 1 204 ? -13.399 4.380 25.697 1.00 72.25 204 ALA A O 1
ATOM 1591 N N . THR A 1 205 ? -11.707 5.855 25.575 1.00 73.56 205 THR A N 1
ATOM 1592 C CA . THR A 1 205 ? -11.681 5.934 24.108 1.00 73.56 205 THR A CA 1
ATOM 1593 C C . THR A 1 205 ? -11.286 4.604 23.472 1.00 73.56 205 THR A C 1
ATOM 1595 O O . THR A 1 205 ? -11.896 4.189 22.490 1.00 73.56 205 THR A O 1
ATOM 1598 N N . VAL A 1 206 ? -10.326 3.875 24.050 1.00 72.00 206 VAL A N 1
ATOM 1599 C CA . VAL A 1 206 ? -9.975 2.521 23.579 1.00 72.00 206 VAL A CA 1
ATOM 1600 C C . VAL A 1 206 ? -11.160 1.560 23.705 1.00 72.00 206 VAL A C 1
ATOM 1602 O O . VAL A 1 206 ? -11.452 0.813 22.773 1.00 72.00 206 VAL A O 1
ATOM 1605 N N . ASN A 1 207 ? -11.886 1.596 24.823 1.00 71.56 207 ASN A N 1
ATOM 1606 C CA . ASN A 1 207 ? -13.066 0.755 25.013 1.00 71.56 207 ASN A CA 1
ATOM 1607 C C . ASN A 1 207 ? -14.189 1.125 24.030 1.00 71.56 207 ASN A C 1
ATOM 1609 O O . ASN A 1 207 ? -14.795 0.228 23.450 1.00 71.56 207 ASN A O 1
ATOM 1613 N N . GLU A 1 208 ? -14.420 2.416 23.774 1.00 72.44 208 GLU A N 1
ATOM 1614 C CA . GLU A 1 208 ? -15.405 2.877 22.785 1.00 72.44 208 GLU A CA 1
ATOM 1615 C C . GLU A 1 208 ? -15.053 2.407 21.361 1.00 72.44 208 GLU A C 1
ATOM 1617 O O . GLU A 1 208 ? -15.929 2.010 20.587 1.00 72.44 208 GLU A O 1
ATOM 1622 N N . LEU A 1 209 ? -13.763 2.403 21.011 1.00 70.88 209 LEU A N 1
ATOM 1623 C CA . LEU A 1 209 ? -13.275 1.865 19.739 1.00 70.88 209 LEU A CA 1
ATOM 1624 C C . LEU A 1 209 ? -13.600 0.372 19.603 1.00 70.88 209 LEU A C 1
ATOM 1626 O O . LEU A 1 209 ? -14.132 -0.055 18.575 1.00 70.88 209 LEU A O 1
ATOM 1630 N N . ILE A 1 210 ? -13.335 -0.405 20.655 1.00 70.81 210 ILE A N 1
ATOM 1631 C CA . ILE A 1 210 ? -13.628 -1.843 20.696 1.00 70.81 210 ILE A CA 1
ATOM 1632 C C . ILE A 1 210 ? -15.141 -2.095 20.614 1.00 70.81 210 ILE A C 1
ATOM 1634 O O . ILE A 1 210 ? -15.569 -2.969 19.860 1.00 70.81 210 ILE A O 1
ATOM 1638 N N . GLU A 1 211 ? -15.964 -1.315 21.320 1.00 70.12 211 GLU A N 1
ATOM 1639 C CA . GLU A 1 211 ? -17.433 -1.402 21.259 1.00 70.12 211 GLU A CA 1
ATOM 1640 C C . GLU A 1 211 ? -17.981 -1.113 19.855 1.00 70.12 211 GLU A C 1
ATOM 1642 O O . GLU A 1 211 ? -18.948 -1.743 19.421 1.00 70.12 211 GLU A O 1
ATOM 1647 N N . LYS A 1 212 ? -17.329 -0.222 19.099 1.00 67.69 212 LYS A N 1
ATOM 1648 C CA . LYS A 1 212 ? -17.631 0.042 17.680 1.00 67.69 212 LYS A CA 1
ATOM 1649 C C . LYS A 1 212 ? -17.100 -1.041 16.728 1.00 67.69 212 LYS A C 1
ATOM 1651 O O . LYS A 1 212 ? -17.245 -0.908 15.514 1.00 67.69 212 LYS A O 1
ATOM 1656 N N . GLY A 1 213 ? -16.527 -2.122 17.260 1.00 60.53 213 GLY A N 1
ATOM 1657 C CA . GLY A 1 213 ? -16.027 -3.268 16.503 1.00 60.53 213 GLY A CA 1
ATOM 1658 C C . GLY A 1 213 ? -14.636 -3.066 15.907 1.00 60.53 213 GLY A C 1
ATOM 1659 O O . GLY A 1 213 ? -14.257 -3.823 15.015 1.00 60.53 213 GLY A O 1
ATOM 1660 N N . LEU A 1 214 ? -13.883 -2.060 16.367 1.00 68.62 214 LEU A N 1
ATOM 1661 C CA . LEU A 1 214 ? -12.531 -1.783 15.891 1.00 68.62 214 LEU A CA 1
ATOM 1662 C C . LEU A 1 214 ? -11.489 -2.487 16.764 1.00 68.62 214 LEU A C 1
ATOM 1664 O O . LEU A 1 214 ? -11.455 -2.341 17.983 1.00 68.62 214 LEU A O 1
ATOM 1668 N N . GLU A 1 215 ? -10.596 -3.232 16.119 1.00 65.12 215 GLU A N 1
ATOM 1669 C CA . GLU A 1 215 ? -9.442 -3.844 16.778 1.00 65.12 215 GLU A CA 1
ATOM 1670 C C . GLU A 1 215 ? -8.331 -2.802 16.987 1.00 65.12 215 GLU A C 1
ATOM 1672 O O . GLU A 1 215 ? -7.588 -2.521 16.048 1.00 65.12 215 GLU A O 1
ATOM 1677 N N . VAL A 1 216 ? -8.200 -2.262 18.204 1.00 64.50 216 VAL A N 1
ATOM 1678 C CA . VAL A 1 216 ? -7.110 -1.344 18.584 1.00 64.50 216 VAL A CA 1
ATOM 1679 C C . VAL A 1 216 ? -5.922 -2.143 19.113 1.00 64.50 216 VAL A C 1
ATOM 1681 O O . VAL A 1 216 ? -6.035 -2.849 20.113 1.00 64.50 216 VAL A O 1
ATOM 1684 N N . LEU A 1 217 ? -4.772 -2.021 18.450 1.00 61.91 217 LEU A N 1
ATOM 1685 C CA . LEU A 1 217 ? -3.523 -2.664 18.862 1.00 61.91 217 LEU A CA 1
ATOM 1686 C C . LEU A 1 217 ? -2.483 -1.595 19.195 1.00 61.91 217 LEU A C 1
ATOM 1688 O O . LEU A 1 217 ? -1.872 -1.028 18.290 1.00 61.91 217 LEU A O 1
ATOM 1692 N N . GLU A 1 218 ? -2.284 -1.334 20.485 1.00 61.69 218 GLU A N 1
ATOM 1693 C CA . GLU A 1 218 ? -1.216 -0.460 20.971 1.00 61.69 218 GLU A CA 1
ATOM 1694 C C . GLU A 1 218 ? 0.092 -1.253 21.094 1.00 61.69 218 GLU A C 1
ATOM 1696 O O . GLU A 1 218 ? 0.187 -2.222 21.850 1.00 61.69 218 GLU A O 1
ATOM 1701 N N . TYR A 1 219 ? 1.118 -0.843 20.347 1.00 52.84 219 TYR A N 1
ATOM 1702 C CA . TYR A 1 219 ? 2.436 -1.478 20.365 1.00 52.84 219 TYR A CA 1
ATOM 1703 C C . TYR A 1 219 ? 3.481 -0.540 20.956 1.00 52.84 219 TYR A C 1
ATOM 1705 O O . TYR A 1 219 ? 4.025 0.303 20.253 1.00 52.84 219 TYR A O 1
ATOM 1713 N N . GLY A 1 220 ? 3.813 -0.732 22.232 1.00 45.12 220 GLY A N 1
ATOM 1714 C CA . GLY A 1 220 ? 4.982 -0.094 22.828 1.00 45.12 220 GLY A CA 1
ATOM 1715 C C . GLY A 1 220 ? 6.261 -0.845 22.467 1.00 45.12 220 GLY A C 1
ATOM 1716 O O . GLY A 1 220 ? 6.375 -2.027 22.789 1.00 45.12 220 GLY A O 1
ATOM 1717 N N . PHE A 1 221 ? 7.232 -0.174 21.848 1.00 39.25 221 PHE A N 1
ATOM 1718 C CA . PHE A 1 221 ? 8.600 -0.690 21.802 1.00 39.25 221 PHE A CA 1
ATOM 1719 C C . PHE A 1 221 ? 9.218 -0.524 23.198 1.00 39.25 221 PHE A C 1
ATOM 1721 O O . PHE A 1 221 ? 9.218 0.574 23.753 1.00 39.25 221 PHE A O 1
ATOM 1728 N N . SER A 1 222 ? 9.639 -1.639 23.798 1.00 34.31 222 SER A N 1
ATOM 1729 C CA . SER A 1 222 ? 10.369 -1.696 25.072 1.00 34.31 222 SER A CA 1
ATOM 1730 C C . SER A 1 222 ? 11.863 -1.516 24.866 1.00 34.31 222 SER A C 1
ATOM 1732 O O . SER A 1 222 ? 12.369 -2.204 23.949 1.00 34.31 222 SER A O 1
#

Organism: NCBI:txid1033252

Secondary structure (DSSP, 8-state):
-TT--EEEESS--GGGHHHHGGGS-TT-EEEE-S-PPP--S-EE---SEEEEES--HHHHHHHHHHEE-TT--EEEEE-SS---TT--S-S--HHHHHHHHHHHHT---SEEEE-S---HHHHHHHHHHS-TTT--EEEEE--HHHHHHHHHS---TT--EEEEETTS----HHHHHHHHHT--TT--EEEEE--GGG----HHHHHHHHHTT---------

InterPro domains:
  IPR032675 Leucine-rich repeat domain superfamily [G3DSA:3.80.10.10] (51-218)

Foldseek 3Di:
DAPAQEAEAAPDQPVCCLVPQQVYACNHEYEYHDQHPADDAAHEHQHAHYAYEQDDLRSLLRCLNHYAHQSHAYYAHYHVDAPPPPPDDDRDQSLVSLLSSCVRNVHAYQEYADLYPDPLVSVLVNLVSHPQARHAYYHYADDLSVLVCVQPVVGNLQHAEYAYQPPDDQDALVSVVSSVVSDSVNHQEYEYEDAPVRDRHDPVSVVVCVVVNYDYDYDHDD